Protein AF-A0A8T6NFU7-F1 (afdb_monomer_lite)

Foldseek 3Di:
DVVVVVVVVVVVVVVVPPPPDDDDDDDDDDDDWDKDKDWDDDDDWDQQFQQAAPPPPPDTQHSVNVVVVVVCCLVPVPVDDPPDDDDPDDATKMAMFIDDDPPDPDDTHGFAPKFKFKDKQNHTDDGWDADPVDGRMTGDSDHDAAQIWMKMWMGTPNDIDIDDTDGDHDDDWPCDDVPCVPGGTDTPRD

Sequence (190 aa):
MKNLKYSLLFLASLWLITSCQEPIELDLDDPEPELVVEGYLSQRDYLIPDEGFDCGSGFALSKLELEFATSAADAFLKIDSIEAQTDYFPFNKVKLSTTANYFDEGQTPAVSNAVVELYKDGALVETLIEDATTPGTYRITHKPEVGAMYHLEIEALGNSYETTPEEYLAVPPLLTLPGLNTVNYTSNFI

Secondary structure (DSSP, 8-state):
-HHHHHHHHHHHHGGG----PPP-----PPPPPPEEEEEE---------TT-EE-STT-EE-HHHHHHHHHHHHHH-------SS----PPPEEEEEE---TT--SPPPB--S-EEEEEETTEEEEE-EE-SSSTTEEE--PPP-TT-EEEEEEEETTEEEEPPPEE-PPPPP----TT-TT--------

Structure (mmCIF, N/CA/C/O backbone):
d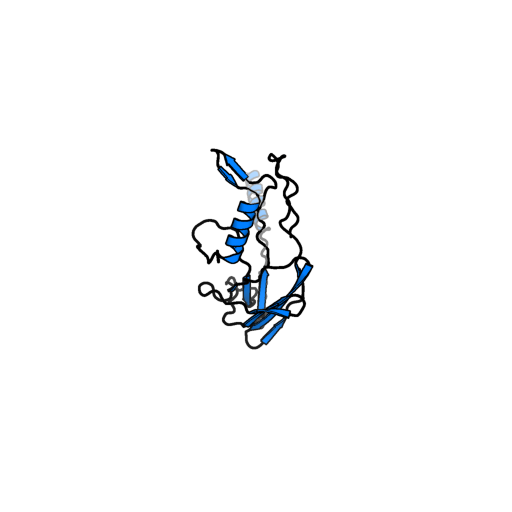ata_AF-A0A8T6NFU7-F1
#
_entry.id   AF-A0A8T6NFU7-F1
#
loop_
_atom_site.group_PDB
_atom_site.id
_atom_site.type_symbol
_atom_site.label_atom_id
_atom_site.label_alt_id
_atom_site.label_comp_id
_atom_site.label_asym_id
_atom_site.label_entity_id
_atom_site.label_seq_id
_atom_site.pdbx_PDB_ins_code
_atom_site.Cartn_x
_atom_site.Cartn_y
_atom_site.Cartn_z
_atom_site.occupancy
_atom_site.B_iso_or_equiv
_atom_site.auth_seq_id
_atom_site.auth_comp_id
_atom_site.auth_asym_id
_atom_site.auth_atom_id
_atom_site.pdbx_PDB_model_num
ATOM 1 N N . MET A 1 1 ? -58.058 52.356 3.005 1.00 53.53 1 MET A N 1
ATOM 2 C CA . MET A 1 1 ? -58.001 51.293 4.043 1.00 53.53 1 MET A CA 1
ATOM 3 C C . MET A 1 1 ? -58.334 49.873 3.548 1.00 53.53 1 MET A C 1
ATOM 5 O O . MET A 1 1 ? -58.128 48.942 4.313 1.00 53.53 1 MET A O 1
ATOM 9 N N . LYS A 1 2 ? -58.815 49.647 2.308 1.00 57.12 2 LYS A N 1
ATOM 10 C CA . LYS A 1 2 ? -59.102 48.282 1.801 1.00 57.12 2 LYS A CA 1
ATOM 11 C C . LYS A 1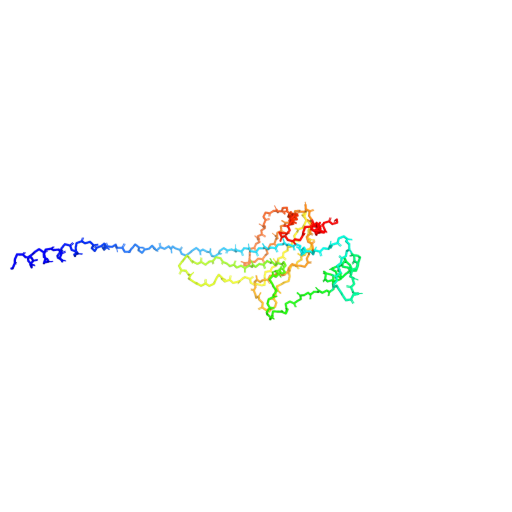 2 ? -57.837 47.434 1.567 1.00 57.12 2 LYS A C 1
ATOM 13 O O . LYS A 1 2 ? -57.840 46.261 1.908 1.00 57.12 2 LYS A O 1
ATOM 18 N N . ASN A 1 3 ? -56.742 48.043 1.108 1.00 56.47 3 ASN A N 1
ATOM 19 C CA . ASN A 1 3 ? -55.499 47.327 0.772 1.00 56.47 3 ASN A CA 1
ATOM 20 C C . ASN A 1 3 ? -54.690 46.883 2.010 1.00 56.47 3 ASN A C 1
ATOM 22 O O . ASN A 1 3 ? -53.937 45.920 1.939 1.00 56.47 3 ASN A O 1
ATOM 26 N N . LEU A 1 4 ? -54.898 47.531 3.165 1.00 64.12 4 LEU A N 1
ATOM 27 C CA . LEU A 1 4 ? -54.249 47.163 4.430 1.00 64.12 4 LEU A CA 1
ATOM 28 C C . LEU A 1 4 ? -54.825 45.860 5.012 1.00 64.12 4 LEU A C 1
ATOM 30 O O . LEU A 1 4 ? -54.089 45.073 5.596 1.00 64.12 4 LEU A O 1
ATOM 34 N N . LYS A 1 5 ? -56.126 45.602 4.793 1.00 70.50 5 LYS A N 1
ATOM 35 C CA . LYS A 1 5 ? -56.779 44.352 5.210 1.00 70.50 5 LYS A CA 1
ATOM 36 C C . LYS A 1 5 ? -56.270 43.146 4.418 1.00 70.50 5 LYS A C 1
ATOM 38 O O . LYS A 1 5 ? -56.055 42.101 5.013 1.00 70.50 5 LYS A O 1
ATOM 43 N N . TYR A 1 6 ? -56.029 43.303 3.114 1.00 74.69 6 TYR A N 1
ATOM 44 C CA . TYR A 1 6 ? -55.455 42.234 2.289 1.00 74.69 6 TYR A CA 1
ATOM 45 C C . TYR A 1 6 ? -53.977 41.980 2.609 1.00 74.69 6 TYR A C 1
ATOM 47 O O . TYR A 1 6 ? -53.567 40.827 2.636 1.00 74.69 6 TYR A O 1
ATOM 55 N N . SER A 1 7 ? -53.206 43.023 2.943 1.00 70.25 7 SER A N 1
ATOM 56 C CA . SER A 1 7 ? -51.805 42.868 3.367 1.00 70.25 7 SER A CA 1
ATOM 57 C C . SER A 1 7 ? -51.676 42.105 4.697 1.00 70.25 7 SER A C 1
ATOM 59 O O . SER A 1 7 ? -50.848 41.208 4.821 1.00 70.25 7 SER A O 1
ATOM 61 N N . LEU A 1 8 ? -52.559 42.382 5.667 1.00 71.50 8 LEU A N 1
ATOM 62 C CA . LEU A 1 8 ? -52.644 41.631 6.931 1.00 71.50 8 LEU A CA 1
ATOM 63 C C . LEU A 1 8 ? -53.070 40.167 6.728 1.00 71.50 8 LEU A C 1
ATOM 65 O O . LEU A 1 8 ? -52.548 39.280 7.397 1.00 71.50 8 LEU A O 1
ATOM 69 N N . LEU A 1 9 ? -53.976 39.906 5.780 1.00 71.38 9 LEU A N 1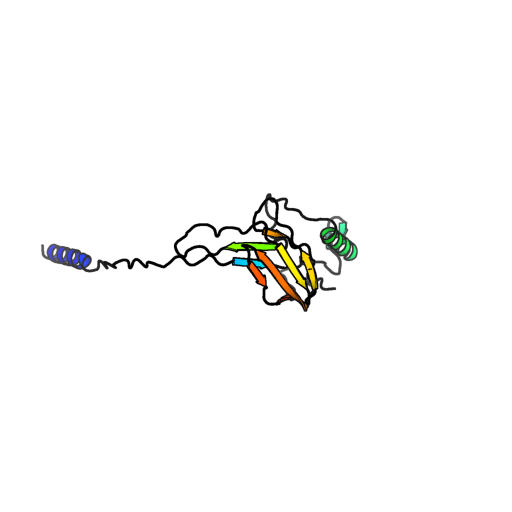
ATOM 70 C CA . LEU A 1 9 ? -54.402 38.551 5.406 1.00 71.38 9 LEU A CA 1
ATOM 71 C C . LEU A 1 9 ? -53.280 37.756 4.720 1.00 71.38 9 LEU A C 1
ATOM 73 O O . LEU A 1 9 ? -53.126 36.566 4.978 1.00 71.38 9 LEU A O 1
ATOM 77 N N . PHE A 1 10 ? -52.467 38.417 3.893 1.00 73.38 10 PHE A N 1
ATOM 78 C CA . PHE A 1 10 ? -51.323 37.796 3.224 1.00 73.38 10 PHE A CA 1
ATOM 79 C C . PHE A 1 10 ? -50.192 37.466 4.211 1.00 73.38 10 PHE A C 1
ATOM 81 O O . PHE A 1 10 ? -49.618 36.382 4.153 1.00 73.38 10 PHE A O 1
ATOM 88 N N . LEU A 1 11 ? -49.924 38.356 5.176 1.00 72.31 11 LEU A N 1
ATOM 89 C CA . LEU A 1 11 ? -48.921 38.129 6.221 1.00 72.31 11 LEU A CA 1
ATOM 90 C C . LEU A 1 11 ? -49.321 36.982 7.166 1.00 72.31 11 LEU A C 1
ATOM 92 O O . LEU A 1 11 ? -48.466 36.199 7.561 1.00 72.31 11 LEU A O 1
ATOM 96 N N . ALA A 1 12 ? -50.614 36.839 7.475 1.00 74.12 12 ALA A N 1
ATOM 97 C CA . ALA A 1 12 ? -51.136 35.722 8.266 1.00 74.12 12 ALA A CA 1
ATOM 98 C C . ALA A 1 12 ? -51.087 34.379 7.509 1.00 74.12 12 ALA A C 1
ATOM 100 O O . ALA A 1 12 ? -50.824 33.342 8.110 1.00 74.12 12 ALA A O 1
ATOM 101 N N . SER A 1 13 ? -51.283 34.392 6.184 1.00 70.75 13 SER A N 1
ATOM 102 C CA . SER A 1 13 ? -51.164 33.194 5.340 1.00 70.75 13 SER A CA 1
ATOM 103 C C . SER A 1 13 ? -49.728 32.667 5.240 1.00 70.75 13 SER A C 1
ATOM 105 O O . SER A 1 13 ? -49.537 31.473 5.025 1.00 70.75 13 SER A O 1
ATOM 107 N N . LEU A 1 14 ? -48.721 33.531 5.402 1.00 66.69 14 LEU A N 1
ATOM 108 C CA . LEU A 1 14 ? -47.304 33.148 5.366 1.00 66.69 14 LEU A CA 1
ATOM 109 C C . LEU A 1 14 ? -46.847 32.388 6.624 1.00 66.69 14 LEU A C 1
ATOM 111 O O . LEU A 1 14 ? -45.828 31.709 6.584 1.00 66.69 14 LEU A O 1
ATOM 115 N N . TRP A 1 15 ? -47.608 32.454 7.721 1.00 63.50 15 TRP A N 1
ATOM 116 C CA . TRP A 1 15 ? -47.319 31.730 8.967 1.00 63.50 15 TRP A CA 1
ATOM 117 C C . TRP A 1 15 ? -47.821 30.276 8.961 1.00 63.50 15 TRP A C 1
ATOM 119 O O . TRP A 1 15 ? -47.567 29.544 9.909 1.00 63.50 15 TRP A O 1
ATOM 129 N N . LEU A 1 16 ? -48.517 29.835 7.905 1.00 63.50 16 LEU A N 1
ATOM 130 C CA . LEU A 1 16 ? -49.067 28.474 7.791 1.00 63.50 16 LEU A CA 1
ATOM 131 C C . LEU A 1 16 ? -48.148 27.489 7.042 1.00 63.50 16 LEU A C 1
ATOM 133 O O . LEU A 1 16 ? -48.458 26.305 6.985 1.00 63.50 16 LEU A O 1
ATOM 137 N N . ILE A 1 17 ? -47.026 27.953 6.480 1.00 69.25 17 ILE A N 1
ATOM 138 C CA . ILE A 1 17 ? -46.059 27.128 5.722 1.00 69.25 17 ILE A CA 1
ATOM 139 C C . ILE A 1 17 ? -44.816 26.728 6.535 1.00 69.25 17 ILE A C 1
ATOM 141 O O . ILE A 1 17 ? -43.847 26.220 5.977 1.00 69.25 17 ILE A O 1
ATOM 145 N N . THR A 1 18 ? -44.829 26.910 7.859 1.00 69.69 18 THR A N 1
ATOM 146 C CA . THR A 1 18 ? -43.763 26.400 8.738 1.00 69.69 18 THR A CA 1
ATOM 147 C C . THR A 1 18 ? -43.866 24.877 8.843 1.00 69.69 18 THR A C 1
ATOM 149 O O . THR A 1 18 ? -44.647 24.337 9.624 1.00 69.69 18 THR A O 1
ATOM 152 N N . SER A 1 19 ? -43.077 24.189 8.020 1.00 67.06 19 SER A N 1
ATOM 153 C CA . SER A 1 19 ? -42.828 22.752 8.101 1.00 67.06 19 SER A CA 1
ATOM 154 C C . SER A 1 19 ? -42.024 22.447 9.367 1.00 67.06 19 SER A C 1
ATOM 156 O O . SER A 1 19 ? -40.795 22.421 9.337 1.00 67.06 19 SER A O 1
ATOM 158 N N . CYS A 1 20 ? -42.714 22.222 10.483 1.00 72.88 20 CYS A N 1
ATOM 159 C CA . CYS A 1 20 ? -42.118 21.602 11.660 1.00 72.88 20 CYS A CA 1
ATOM 160 C C . CYS A 1 20 ? -41.868 20.124 11.335 1.00 72.88 20 CYS A C 1
ATOM 162 O O . CYS A 1 20 ? -42.759 19.296 11.512 1.00 72.88 20 CYS A O 1
ATOM 164 N N . GLN A 1 21 ? -40.699 19.798 10.786 1.00 73.06 21 GLN A N 1
ATOM 165 C CA . GLN A 1 21 ? -40.255 18.409 10.717 1.00 73.06 21 GLN A CA 1
ATOM 166 C C . GLN A 1 21 ? -39.670 18.030 12.075 1.00 73.06 21 GLN A C 1
ATOM 168 O O . GLN A 1 21 ? -38.784 18.716 12.580 1.00 73.06 21 GLN A O 1
ATOM 173 N N . GLU A 1 22 ? -40.20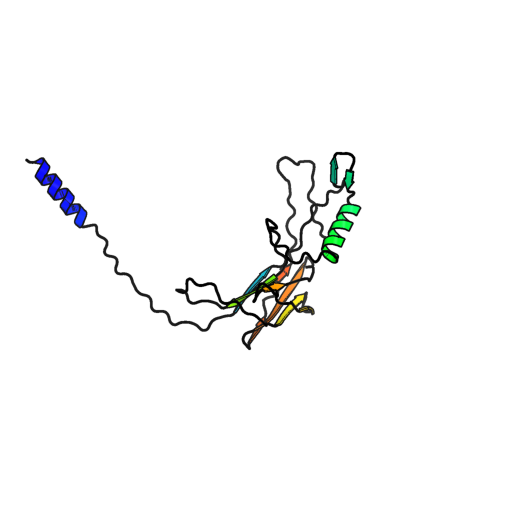7 16.970 12.674 1.00 77.06 22 GLU A N 1
ATOM 174 C CA . GLU A 1 22 ? -39.650 16.377 13.885 1.00 77.06 22 GLU A CA 1
ATOM 175 C C . GLU A 1 22 ? -38.398 15.583 13.489 1.00 77.06 22 GLU A C 1
ATOM 177 O O . GLU A 1 22 ? -38.496 14.704 12.624 1.00 77.06 22 GLU A O 1
ATOM 182 N N . PRO A 1 23 ? -37.212 15.924 14.023 1.00 78.56 23 PRO A N 1
ATOM 183 C CA . PRO A 1 23 ? -36.015 15.146 13.759 1.00 78.56 23 PRO A CA 1
ATOM 184 C C . PRO A 1 23 ? -36.200 13.752 14.365 1.00 78.56 23 PRO A C 1
ATOM 186 O O . PRO A 1 23 ? -36.524 13.612 15.541 1.00 78.56 23 PRO A O 1
ATOM 189 N N . ILE A 1 24 ? -36.027 12.719 13.543 1.00 80.88 24 ILE A N 1
ATOM 190 C CA . ILE A 1 24 ? -35.993 11.335 14.012 1.00 80.88 24 ILE A CA 1
ATOM 191 C C . ILE A 1 24 ? -34.567 11.076 14.488 1.00 80.88 24 ILE A C 1
ATOM 193 O O . ILE A 1 24 ? -33.647 11.030 13.672 1.00 80.88 24 ILE A O 1
ATOM 197 N N . GLU A 1 25 ? -34.388 10.935 15.797 1.00 78.50 25 GLU A N 1
ATOM 198 C CA . GLU A 1 25 ? -33.124 10.488 16.379 1.00 78.50 25 GLU A CA 1
ATOM 199 C C . GLU A 1 25 ? -33.033 8.967 16.213 1.00 78.50 25 GLU A C 1
ATOM 201 O O . GLU A 1 25 ? -33.852 8.215 16.745 1.00 78.50 25 GLU A O 1
ATOM 206 N N . LEU A 1 26 ? -32.087 8.528 15.382 1.00 80.50 26 LEU A N 1
ATOM 207 C CA . LEU A 1 26 ? -31.836 7.120 15.110 1.00 80.50 26 LEU A CA 1
ATOM 208 C C . LEU A 1 26 ? -30.736 6.644 16.063 1.00 80.50 26 LEU A C 1
ATOM 210 O O . LEU A 1 26 ? -29.581 7.028 15.903 1.00 80.50 26 LEU A O 1
ATOM 214 N N . ASP A 1 27 ? -31.112 5.836 17.049 1.00 78.00 27 ASP A N 1
ATOM 215 C CA . ASP A 1 27 ? -30.168 5.165 17.941 1.00 78.00 27 ASP A CA 1
ATOM 216 C C . ASP A 1 27 ? -29.719 3.860 17.276 1.00 78.00 27 ASP A C 1
ATOM 218 O O . ASP A 1 27 ? -30.552 3.007 16.946 1.00 78.00 27 ASP A O 1
ATOM 222 N N . LEU A 1 28 ? -28.426 3.751 16.989 1.00 82.00 28 LEU A N 1
ATOM 223 C CA . LEU A 1 28 ? -27.819 2.575 16.378 1.00 82.00 28 LEU A CA 1
ATOM 224 C C . LEU A 1 28 ? -26.839 1.983 17.383 1.00 82.00 28 LEU A C 1
ATOM 226 O O . LEU A 1 28 ? -26.031 2.715 17.947 1.00 82.00 28 LEU A O 1
ATOM 230 N N . ASP A 1 29 ? -26.896 0.667 17.570 1.00 82.44 29 ASP A N 1
ATOM 231 C CA . ASP A 1 29 ? -25.880 -0.036 18.346 1.00 82.44 29 ASP A CA 1
ATOM 232 C C . ASP A 1 29 ? -24.515 0.101 17.652 1.00 82.44 29 ASP A C 1
ATOM 234 O O . ASP A 1 29 ? -24.415 -0.075 16.433 1.00 82.44 29 ASP A O 1
ATOM 238 N N . ASP A 1 30 ? -23.468 0.376 18.431 1.00 78.00 30 ASP A N 1
ATOM 239 C CA . ASP A 1 30 ? -22.098 0.449 17.923 1.00 78.00 30 ASP A CA 1
ATOM 240 C C . ASP A 1 30 ? -21.612 -0.958 17.524 1.00 78.00 30 ASP A C 1
ATOM 242 O O . ASP A 1 30 ? -21.522 -1.844 18.386 1.00 78.00 30 ASP A O 1
ATOM 246 N N . PRO A 1 31 ? -21.303 -1.206 16.237 1.00 80.50 31 PRO A N 1
ATOM 247 C CA . PRO A 1 31 ? -20.773 -2.491 15.807 1.00 80.50 31 PRO A CA 1
ATOM 248 C C . PRO A 1 31 ? -19.326 -2.681 16.280 1.00 80.50 31 PRO A C 1
ATOM 250 O O . PRO A 1 31 ? -18.592 -1.723 16.529 1.00 80.50 31 PRO A O 1
ATOM 253 N N . GLU A 1 32 ? -18.882 -3.937 16.351 1.00 85.50 32 GLU A N 1
ATOM 254 C CA . GLU A 1 32 ? -17.455 -4.219 16.515 1.00 85.50 32 GLU A CA 1
ATOM 255 C C . GLU A 1 32 ? -16.678 -3.672 15.297 1.00 85.50 32 GLU A C 1
ATOM 257 O O . GLU A 1 32 ? -17.101 -3.904 14.161 1.00 85.50 32 GLU A O 1
ATOM 262 N N . PRO A 1 33 ? -15.564 -2.938 15.496 1.00 87.38 33 PRO A N 1
ATOM 263 C CA . PRO A 1 33 ? -14.812 -2.364 14.385 1.00 87.38 33 PRO A CA 1
ATOM 264 C C . PRO A 1 33 ? -14.231 -3.445 13.468 1.00 87.38 33 PRO A C 1
ATOM 266 O O . PRO A 1 33 ? -13.542 -4.356 13.929 1.00 87.38 33 PRO A O 1
ATOM 269 N N . GLU A 1 34 ? -14.447 -3.308 12.162 1.00 91.25 34 GLU A N 1
ATOM 270 C CA . GLU A 1 34 ? -13.911 -4.217 11.145 1.00 91.25 34 GLU A CA 1
ATOM 271 C C . GLU A 1 34 ? -12.630 -3.652 10.519 1.00 91.25 34 GLU A C 1
ATOM 273 O O . GLU A 1 34 ? -12.448 -2.433 10.441 1.00 91.25 34 GLU A O 1
ATOM 278 N N . LEU A 1 35 ? -11.731 -4.531 10.061 1.00 94.94 35 LEU A N 1
ATOM 279 C CA . LEU A 1 35 ? -10.519 -4.126 9.348 1.00 94.94 35 LEU A CA 1
ATOM 280 C C . LEU A 1 35 ? -10.873 -3.597 7.952 1.00 94.94 35 LEU A C 1
ATOM 282 O O . LEU A 1 35 ? -11.541 -4.263 7.166 1.00 94.94 35 LEU A O 1
ATOM 286 N N . VAL A 1 36 ? -10.342 -2.425 7.624 1.00 95.31 36 VAL A N 1
ATOM 287 C CA . VAL A 1 36 ? -10.406 -1.806 6.302 1.00 95.31 36 VAL A CA 1
ATOM 288 C C . VAL A 1 36 ? -9.012 -1.843 5.685 1.00 95.31 36 VAL A C 1
ATOM 290 O O . VAL A 1 36 ? -8.037 -1.387 6.288 1.00 95.31 36 VAL A O 1
ATOM 293 N N . VAL A 1 37 ? -8.926 -2.392 4.474 1.00 95.88 37 VAL A N 1
ATOM 294 C CA . VAL A 1 37 ? -7.678 -2.542 3.717 1.00 95.88 37 VAL A CA 1
ATOM 295 C C . VAL A 1 37 ? -7.759 -1.681 2.460 1.00 95.88 37 VAL A C 1
ATOM 297 O O . VAL A 1 37 ? -8.557 -1.950 1.566 1.00 95.88 37 VAL A O 1
ATOM 300 N N . GLU A 1 38 ? -6.923 -0.649 2.380 1.00 93.31 38 GLU A N 1
ATOM 301 C CA . GLU A 1 38 ? -6.800 0.220 1.208 1.00 93.31 38 GLU A CA 1
ATOM 302 C C . GLU A 1 38 ? -5.442 -0.026 0.538 1.00 93.31 38 GLU A C 1
ATOM 304 O O . GLU A 1 38 ? -4.420 0.508 0.968 1.00 93.31 38 GLU A O 1
ATOM 309 N N . GLY A 1 39 ? -5.411 -0.853 -0.507 1.00 89.25 39 GLY A N 1
ATOM 310 C CA . GLY A 1 39 ? -4.198 -1.152 -1.271 1.00 89.25 39 GLY A CA 1
ATOM 311 C C . GLY A 1 39 ? -4.210 -0.508 -2.652 1.00 89.25 39 GLY A C 1
ATOM 312 O O . GLY A 1 39 ? -5.241 -0.484 -3.320 1.00 89.25 39 GLY A O 1
ATOM 313 N N . TYR A 1 40 ? -3.058 -0.024 -3.112 1.00 84.44 40 TYR A N 1
ATOM 314 C CA . TYR A 1 40 ? -2.855 0.251 -4.532 1.00 84.44 40 TYR A CA 1
ATOM 315 C C . TYR A 1 40 ? -1.472 -0.204 -4.990 1.00 84.44 40 TYR A C 1
ATOM 317 O O . TYR A 1 40 ? -0.452 0.003 -4.325 1.00 84.44 40 TYR A O 1
ATOM 325 N N . LEU A 1 41 ? -1.465 -0.814 -6.170 1.00 86.44 41 LEU A N 1
ATOM 326 C CA . LEU A 1 41 ? -0.288 -1.328 -6.844 1.00 86.44 41 LEU A CA 1
ATOM 327 C C . LEU A 1 41 ? -0.309 -0.804 -8.279 1.00 86.44 41 LEU A C 1
ATOM 329 O O . LEU A 1 41 ? -1.242 -1.060 -9.032 1.00 86.44 41 LEU A O 1
ATOM 333 N N . SER A 1 42 ? 0.702 -0.029 -8.647 1.00 80.12 42 SER A N 1
ATOM 334 C CA . SER A 1 42 ? 0.855 0.574 -9.966 1.00 80.12 42 SER A CA 1
ATOM 335 C C . SER A 1 42 ? 2.323 0.611 -10.371 1.00 80.12 42 SER A C 1
ATOM 337 O O . SER A 1 42 ? 3.222 0.720 -9.535 1.00 80.12 42 SER A O 1
ATOM 339 N N . GLN A 1 43 ? 2.579 0.522 -11.667 1.00 72.75 43 GLN A N 1
ATOM 340 C CA . GLN A 1 43 ? 3.895 0.754 -12.223 1.00 72.75 43 GLN A CA 1
ATOM 341 C C . GLN A 1 43 ? 3.989 2.222 -12.637 1.00 72.75 43 GLN A C 1
ATOM 343 O O . GLN A 1 43 ? 3.030 2.798 -13.149 1.00 72.75 43 GLN A O 1
ATOM 348 N N . ARG A 1 44 ? 5.147 2.843 -12.400 1.00 63.75 44 ARG A N 1
ATOM 349 C CA . ARG A 1 44 ? 5.416 4.177 -12.934 1.00 63.75 44 ARG A CA 1
ATOM 350 C C . ARG A 1 44 ? 5.546 4.077 -14.449 1.00 63.75 44 ARG A C 1
ATOM 352 O O . ARG A 1 44 ? 6.485 3.461 -14.952 1.00 63.75 44 ARG A O 1
ATOM 359 N N . ASP A 1 45 ? 4.634 4.726 -15.157 1.00 53.81 45 ASP A N 1
ATOM 360 C CA . ASP A 1 45 ? 4.748 4.874 -16.598 1.00 53.81 45 ASP A CA 1
ATOM 361 C C . ASP A 1 45 ? 5.717 6.016 -16.931 1.00 53.81 45 ASP A C 1
ATOM 363 O O . ASP A 1 45 ? 5.470 7.186 -16.631 1.00 53.81 45 ASP A O 1
ATOM 367 N N . TYR A 1 46 ? 6.837 5.676 -17.568 1.00 57.06 46 TYR A N 1
ATOM 368 C CA . TYR A 1 46 ? 7.762 6.654 -18.139 1.00 57.06 46 TYR A CA 1
ATOM 369 C C . TYR A 1 46 ? 7.438 6.870 -19.618 1.00 57.06 46 TYR A C 1
ATOM 371 O O . TYR A 1 46 ? 7.335 5.919 -20.384 1.00 57.06 46 TYR A O 1
ATOM 379 N N . LEU A 1 47 ? 7.326 8.119 -20.065 1.00 54.59 47 LEU A N 1
ATOM 380 C CA . LEU A 1 47 ? 7.298 8.401 -21.498 1.00 54.59 47 LEU A CA 1
ATOM 381 C C . LEU A 1 47 ? 8.723 8.251 -22.052 1.00 54.59 47 LEU A C 1
ATOM 383 O O . LEU A 1 47 ? 9.571 9.097 -21.768 1.00 54.59 47 LEU A O 1
ATOM 387 N N . ILE A 1 48 ? 8.984 7.202 -22.836 1.00 59.56 48 ILE A N 1
ATOM 388 C CA . ILE A 1 48 ? 10.273 6.994 -23.515 1.00 59.56 48 ILE A CA 1
ATOM 389 C C . ILE A 1 48 ? 10.054 7.132 -25.030 1.00 59.56 48 ILE A C 1
ATOM 391 O O . ILE A 1 48 ? 9.554 6.201 -25.659 1.00 59.56 48 ILE A O 1
ATOM 395 N N . PRO A 1 49 ? 10.390 8.280 -25.648 1.00 60.22 49 PRO A N 1
ATOM 396 C CA . PRO A 1 49 ? 10.228 8.454 -27.087 1.00 60.22 49 PRO A CA 1
ATOM 397 C C . PRO A 1 49 ? 11.203 7.558 -27.862 1.00 60.22 49 PRO A C 1
ATOM 399 O O . PRO A 1 49 ? 12.377 7.456 -27.501 1.00 60.22 49 PRO A O 1
ATOM 402 N N . ASP A 1 50 ? 10.749 6.966 -28.971 1.00 66.94 50 ASP A N 1
ATOM 403 C CA . ASP A 1 50 ? 11.588 6.085 -29.800 1.00 66.94 50 ASP A CA 1
ATOM 404 C C . ASP A 1 50 ? 12.813 6.794 -30.393 1.00 66.94 50 ASP A C 1
ATOM 406 O O . ASP A 1 50 ? 13.871 6.185 -30.550 1.00 66.94 50 ASP A O 1
ATOM 410 N N . GLU A 1 51 ? 12.691 8.092 -30.673 1.00 71.75 51 GLU A N 1
ATOM 411 C CA . GLU A 1 51 ? 13.791 8.919 -31.182 1.00 71.75 51 GLU A CA 1
ATOM 412 C C . GLU A 1 51 ? 14.654 9.526 -30.062 1.00 71.75 51 GLU A C 1
ATOM 414 O O . GLU A 1 51 ? 15.593 10.275 -30.330 1.00 71.75 51 GLU A O 1
ATOM 419 N N . GLY A 1 52 ? 14.372 9.184 -28.802 1.00 64.75 52 GLY A N 1
ATOM 420 C CA . GLY A 1 52 ? 14.950 9.862 -27.652 1.00 64.75 52 GLY A CA 1
ATOM 421 C C . GLY A 1 52 ? 14.313 11.230 -27.397 1.00 64.75 52 GLY A C 1
ATOM 422 O O . GLY A 1 52 ? 13.344 11.633 -28.040 1.00 64.75 52 GLY A O 1
ATOM 423 N N . PHE A 1 53 ? 14.835 11.947 -26.409 1.00 68.50 53 PHE A N 1
ATOM 424 C CA . PHE A 1 53 ? 14.338 13.261 -26.020 1.00 68.50 53 PHE A CA 1
ATOM 425 C C . PHE A 1 53 ? 15.357 14.332 -26.413 1.00 68.50 53 PHE A C 1
ATOM 427 O O . PHE A 1 53 ? 16.446 14.397 -25.842 1.00 68.50 53 PHE A O 1
ATOM 434 N N . ASP A 1 54 ? 15.014 15.175 -27.389 1.00 75.00 54 ASP A N 1
ATOM 435 C CA . ASP A 1 54 ? 15.801 16.364 -27.727 1.00 75.00 54 ASP A CA 1
ATOM 436 C C . ASP A 1 54 ? 15.401 17.514 -26.795 1.00 75.00 54 ASP A C 1
ATOM 438 O O . ASP A 1 54 ? 14.317 18.091 -26.914 1.00 75.00 54 ASP A O 1
ATOM 442 N N . CYS A 1 55 ? 16.273 17.849 -25.844 1.00 68.06 55 CYS A N 1
ATOM 443 C CA . CYS A 1 55 ? 16.057 18.959 -24.914 1.00 68.06 55 CYS A CA 1
ATOM 444 C C . CYS A 1 55 ? 16.394 20.324 -25.543 1.00 68.06 55 CYS A C 1
ATOM 446 O O . CYS A 1 55 ? 16.371 21.346 -24.850 1.00 68.06 55 CYS A O 1
ATOM 448 N N . GLY A 1 56 ? 16.752 20.366 -26.829 1.00 71.94 56 GLY A N 1
ATOM 449 C CA . GLY A 1 56 ? 17.344 21.531 -27.466 1.00 71.94 56 GLY A CA 1
ATOM 450 C C . GLY A 1 56 ? 18.750 21.818 -26.933 1.00 71.94 56 GLY A C 1
ATOM 451 O O . GLY A 1 56 ? 19.291 21.137 -26.063 1.00 71.94 56 GLY A O 1
ATOM 452 N N . SER A 1 57 ? 19.392 22.861 -27.465 1.00 67.06 57 SER A N 1
ATOM 453 C CA . SER A 1 57 ? 20.762 23.272 -27.093 1.00 67.06 57 SER A CA 1
ATOM 454 C C . SER A 1 57 ? 21.861 22.205 -27.280 1.00 67.06 57 SER A C 1
ATOM 456 O O . SER A 1 57 ? 22.913 22.280 -26.652 1.00 67.06 57 SER A O 1
ATOM 458 N N . GLY A 1 58 ? 21.656 21.247 -28.193 1.00 67.56 58 GLY A N 1
ATOM 459 C CA . GLY A 1 58 ? 22.653 20.221 -28.526 1.00 67.56 58 GLY A CA 1
ATOM 460 C C . GLY A 1 58 ? 22.753 19.084 -27.507 1.00 67.56 58 GLY A C 1
ATOM 461 O O . GLY A 1 58 ? 23.689 18.291 -27.577 1.00 67.56 58 GLY A O 1
ATOM 462 N N . PHE A 1 59 ? 21.803 19.006 -26.576 1.00 61.38 59 PHE A N 1
ATOM 463 C CA . PHE A 1 59 ? 21.668 17.911 -25.631 1.00 61.38 59 PHE A CA 1
ATOM 464 C C . PHE A 1 59 ? 20.438 17.083 -26.006 1.00 61.38 59 PHE A C 1
ATOM 466 O O . PHE A 1 59 ? 19.305 17.540 -25.864 1.00 61.38 59 PHE A O 1
ATOM 473 N N . ALA A 1 60 ? 20.684 15.869 -26.488 1.00 73.69 60 ALA A N 1
ATOM 474 C CA . ALA A 1 60 ? 19.655 14.880 -26.758 1.00 73.69 60 ALA A CA 1
ATOM 475 C C . ALA A 1 60 ? 19.960 13.628 -25.938 1.00 73.69 60 ALA A C 1
ATOM 477 O O . ALA A 1 60 ? 21.106 13.180 -25.899 1.00 73.69 60 ALA A O 1
ATOM 478 N N . LEU A 1 61 ? 18.937 13.088 -25.284 1.00 75.75 61 LEU A N 1
ATOM 479 C CA . LEU A 1 61 ? 18.992 11.804 -24.600 1.00 75.75 61 LEU A CA 1
ATOM 480 C C . LEU A 1 61 ? 18.498 10.732 -25.560 1.00 75.75 61 LEU A C 1
ATOM 482 O O . LEU A 1 61 ? 17.365 10.803 -26.029 1.00 75.75 61 LEU A O 1
ATOM 486 N N . SER A 1 62 ? 19.319 9.732 -25.848 1.00 79.19 62 SER A N 1
ATOM 487 C CA . SER A 1 62 ? 18.883 8.562 -26.606 1.00 79.19 62 SER A CA 1
ATOM 488 C C . SER A 1 62 ? 17.884 7.720 -25.807 1.00 79.19 62 SER A C 1
ATOM 490 O O . SER A 1 62 ? 17.865 7.746 -24.575 1.00 79.19 62 SER A O 1
ATOM 492 N N . LYS A 1 63 ? 17.081 6.912 -26.509 1.00 76.31 63 LYS A N 1
ATOM 493 C CA . LYS A 1 63 ? 16.178 5.927 -25.892 1.00 76.31 63 LYS A CA 1
ATOM 494 C C . LYS A 1 63 ? 16.892 5.050 -24.854 1.00 76.31 63 LYS A C 1
ATOM 496 O O . LYS A 1 63 ? 16.392 4.888 -23.751 1.00 76.31 63 LYS A O 1
ATOM 501 N N . LEU A 1 64 ? 18.093 4.571 -25.179 1.00 80.56 64 LEU A N 1
ATOM 502 C CA . LEU A 1 64 ? 18.924 3.763 -24.280 1.00 80.56 64 LEU A CA 1
ATOM 503 C C . LEU A 1 64 ? 19.337 4.518 -23.010 1.00 80.56 64 LEU A C 1
ATOM 505 O O . LEU A 1 64 ? 19.363 3.935 -21.931 1.00 80.56 64 LEU A O 1
ATOM 509 N N . GLU A 1 65 ? 19.658 5.809 -23.117 1.00 80.19 65 GLU A N 1
ATOM 510 C CA . GLU A 1 65 ? 19.995 6.635 -21.951 1.00 80.19 65 GLU A CA 1
ATOM 511 C C . GLU A 1 65 ? 18.773 6.886 -21.067 1.00 80.19 65 GLU A C 1
ATOM 513 O O . GLU A 1 65 ? 18.897 6.871 -19.843 1.00 80.19 65 GLU A O 1
ATOM 518 N N . LEU A 1 66 ? 17.595 7.059 -21.672 1.00 70.56 66 LEU A N 1
ATOM 519 C CA . LEU A 1 66 ? 16.333 7.165 -20.944 1.00 70.56 66 LEU A CA 1
ATOM 520 C C . LEU A 1 66 ? 15.994 5.849 -20.236 1.00 70.56 66 LEU A C 1
ATOM 522 O O . LEU A 1 66 ? 15.778 5.869 -19.032 1.00 70.56 66 LEU A O 1
ATOM 526 N N . GLU A 1 67 ? 16.034 4.713 -20.932 1.00 75.06 67 GLU A N 1
ATOM 527 C CA . GLU A 1 67 ? 15.795 3.378 -20.357 1.00 75.06 67 GLU A CA 1
ATOM 528 C C . GLU A 1 67 ? 16.782 3.047 -19.228 1.00 75.06 67 GLU A C 1
ATOM 530 O O . GLU A 1 67 ? 16.415 2.483 -18.192 1.00 75.06 67 GLU A O 1
ATOM 535 N N . PHE A 1 68 ? 18.053 3.419 -19.393 1.00 75.31 68 PHE A N 1
ATOM 536 C CA . PHE A 1 68 ? 19.061 3.259 -18.351 1.00 75.31 68 PHE A CA 1
ATOM 537 C C . PHE A 1 68 ? 18.778 4.164 -17.146 1.00 75.31 68 PHE A C 1
ATOM 539 O O . PHE A 1 68 ? 18.852 3.712 -16.006 1.00 75.31 68 PHE A O 1
ATOM 546 N N . ALA A 1 69 ? 18.414 5.427 -17.371 1.00 69.50 69 ALA A N 1
ATOM 547 C CA . ALA A 1 69 ? 18.092 6.354 -16.292 1.00 69.50 69 ALA A CA 1
ATOM 548 C C . ALA A 1 69 ? 16.823 5.943 -15.530 1.00 69.50 69 ALA A C 1
ATOM 550 O O . ALA A 1 69 ? 16.804 6.032 -14.304 1.00 69.50 69 ALA A O 1
ATOM 551 N N . THR A 1 70 ? 15.785 5.460 -16.218 1.00 67.81 70 THR A N 1
ATOM 552 C CA . THR A 1 70 ? 14.539 4.999 -15.586 1.00 67.81 70 THR A CA 1
ATOM 553 C C . THR A 1 70 ? 14.746 3.692 -14.836 1.00 67.81 70 THR A C 1
ATOM 555 O O . THR A 1 70 ? 14.300 3.571 -13.701 1.00 67.81 70 THR A O 1
ATOM 558 N N . SER A 1 71 ? 15.483 2.735 -15.406 1.00 66.50 71 SER A N 1
ATOM 559 C CA . SER A 1 71 ? 15.818 1.491 -14.700 1.00 66.50 71 SER A CA 1
ATOM 560 C C . SER A 1 71 ? 16.720 1.740 -13.490 1.00 66.50 71 SER A C 1
ATOM 562 O O . SER A 1 71 ? 16.533 1.112 -12.450 1.00 66.50 71 SER A O 1
ATOM 564 N N . ALA A 1 72 ? 17.652 2.693 -13.575 1.00 65.12 72 ALA A N 1
ATOM 565 C CA . ALA A 1 72 ? 18.452 3.112 -12.431 1.00 65.12 72 ALA A CA 1
ATOM 566 C C . ALA A 1 72 ? 17.620 3.864 -11.380 1.00 65.12 72 ALA A C 1
ATOM 568 O O . ALA A 1 72 ? 17.857 3.689 -10.185 1.00 65.12 72 ALA A O 1
ATOM 569 N N . ALA A 1 73 ? 16.636 4.665 -11.798 1.00 64.69 73 ALA A N 1
ATOM 570 C CA . ALA A 1 73 ? 15.691 5.298 -10.887 1.00 64.69 73 ALA A CA 1
ATOM 571 C C . ALA A 1 73 ? 14.852 4.249 -10.144 1.00 64.69 73 ALA A C 1
ATOM 573 O O . ALA A 1 73 ? 14.822 4.275 -8.920 1.00 64.69 73 ALA A O 1
ATOM 574 N N . ASP A 1 74 ? 14.284 3.272 -10.851 1.00 62.06 74 ASP A N 1
ATOM 575 C CA . ASP A 1 74 ? 13.531 2.164 -10.251 1.00 62.06 74 ASP A CA 1
ATOM 576 C C . ASP A 1 74 ? 14.397 1.317 -9.294 1.00 62.06 74 ASP A C 1
ATOM 578 O O . ASP A 1 74 ? 13.932 0.903 -8.234 1.00 62.06 74 ASP A O 1
ATOM 582 N N . ALA A 1 75 ? 15.655 1.037 -9.657 1.00 56.59 75 ALA A N 1
ATOM 583 C CA . ALA A 1 75 ? 16.514 0.107 -8.917 1.00 56.59 75 ALA A CA 1
ATOM 584 C C . ALA A 1 75 ? 17.317 0.748 -7.770 1.00 56.59 75 ALA A C 1
ATOM 586 O O . ALA A 1 75 ? 17.611 0.081 -6.776 1.00 56.59 75 ALA A O 1
ATOM 587 N N . PHE A 1 76 ? 17.719 2.015 -7.906 1.00 47.34 76 PHE A N 1
ATOM 588 C CA . PHE A 1 76 ? 18.667 2.668 -6.991 1.00 47.34 76 PHE A CA 1
ATOM 589 C C . PHE A 1 76 ? 18.120 3.929 -6.335 1.00 47.34 76 PHE A C 1
ATOM 591 O O . PHE A 1 76 ? 18.530 4.249 -5.216 1.00 47.34 76 PHE A O 1
ATOM 598 N N . LEU A 1 77 ? 17.183 4.629 -6.973 1.00 46.44 77 LEU A N 1
ATOM 599 C CA . LEU A 1 77 ? 16.453 5.702 -6.316 1.00 46.44 77 LEU A CA 1
ATOM 600 C C . LEU A 1 77 ? 15.261 5.063 -5.610 1.00 46.44 77 LEU A C 1
ATOM 602 O O . LEU A 1 77 ? 14.125 5.122 -6.069 1.00 46.44 77 LEU A O 1
ATOM 606 N N . LYS A 1 78 ? 15.520 4.477 -4.435 1.00 48.69 78 LYS A N 1
ATOM 607 C CA . LYS A 1 78 ? 14.486 4.410 -3.401 1.00 48.69 78 LYS A CA 1
ATOM 608 C C . LYS A 1 78 ? 14.112 5.857 -3.113 1.00 48.69 78 LYS A C 1
ATOM 610 O O . LYS A 1 78 ? 14.762 6.498 -2.292 1.00 48.69 78 LYS A O 1
ATOM 615 N N . ILE A 1 79 ? 13.154 6.406 -3.856 1.00 48.91 79 ILE A N 1
ATOM 616 C CA . ILE A 1 79 ? 12.569 7.706 -3.553 1.00 48.91 79 ILE A CA 1
ATOM 617 C C . ILE A 1 79 ? 11.774 7.484 -2.265 1.00 48.91 79 ILE A C 1
ATOM 619 O O . ILE A 1 79 ? 10.572 7.243 -2.269 1.00 48.91 79 ILE A O 1
ATOM 623 N N . ASP A 1 80 ? 12.504 7.449 -1.154 1.00 39.84 80 ASP A N 1
ATOM 624 C CA . ASP A 1 80 ? 11.985 7.726 0.166 1.00 39.84 80 ASP A CA 1
ATOM 625 C C . ASP A 1 80 ? 11.561 9.184 0.125 1.00 39.84 80 ASP A C 1
ATOM 627 O O . ASP A 1 80 ? 12.400 10.073 -0.013 1.00 39.84 80 ASP A O 1
ATOM 631 N N . SER A 1 81 ? 10.249 9.392 0.160 1.00 47.31 81 SER A N 1
ATOM 632 C CA . SER A 1 81 ? 9.575 10.572 0.687 1.00 47.31 81 SER A CA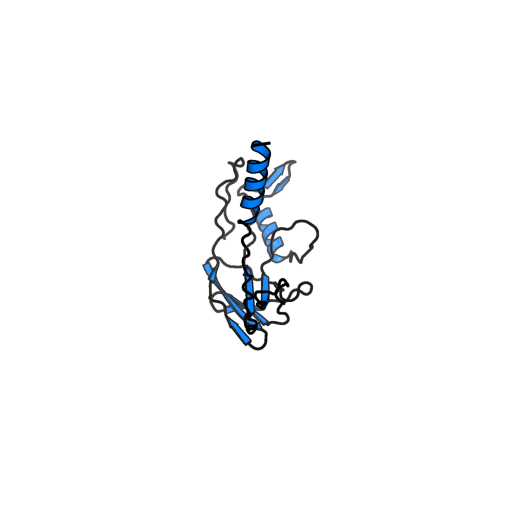 1
ATOM 633 C C . SER A 1 81 ? 10.506 11.747 1.012 1.00 47.31 81 SER A C 1
ATOM 635 O O . SER A 1 81 ? 10.915 11.936 2.156 1.00 47.31 81 SER A O 1
ATOM 637 N N . ILE A 1 82 ? 10.793 12.593 0.025 1.00 39.28 82 ILE A N 1
ATOM 638 C CA . ILE A 1 82 ? 10.976 14.016 0.312 1.00 39.28 82 ILE A CA 1
ATOM 639 C C . ILE A 1 82 ? 9.663 14.691 -0.069 1.00 39.28 82 ILE A C 1
ATOM 641 O O . ILE A 1 82 ? 9.457 15.219 -1.155 1.00 39.28 82 ILE A O 1
ATOM 645 N N . GLU A 1 83 ? 8.734 14.601 0.875 1.00 54.62 83 GLU A N 1
ATOM 646 C CA . GLU A 1 83 ? 7.566 15.462 0.976 1.00 54.62 83 GLU A CA 1
ATOM 647 C C . GLU A 1 83 ? 8.041 16.895 1.253 1.00 54.62 83 GLU A C 1
ATOM 649 O O . GLU A 1 83 ? 8.324 17.264 2.393 1.00 54.62 83 GLU A O 1
ATOM 654 N N . ALA A 1 84 ? 8.141 17.715 0.209 1.00 37.75 84 ALA A N 1
ATOM 655 C CA . ALA A 1 84 ? 7.939 19.159 0.300 1.00 37.75 84 ALA A CA 1
ATOM 656 C C . ALA A 1 84 ? 7.710 19.719 -1.108 1.00 37.75 84 ALA A C 1
ATOM 658 O O . ALA A 1 84 ? 8.652 20.092 -1.796 1.00 37.75 84 ALA A O 1
ATOM 659 N N . GLN A 1 85 ? 6.433 19.828 -1.477 1.00 44.34 85 GLN A N 1
ATOM 660 C CA . GLN A 1 85 ? 5.913 20.398 -2.726 1.00 44.34 85 GLN A CA 1
ATOM 661 C C . GLN A 1 85 ? 5.960 19.459 -3.939 1.00 44.34 85 GLN A C 1
ATOM 663 O O . GLN A 1 85 ? 6.977 19.267 -4.590 1.00 44.34 85 GLN A O 1
ATOM 668 N N . THR A 1 86 ? 4.761 18.964 -4.260 1.00 38.69 86 THR A N 1
ATOM 669 C CA . THR A 1 86 ? 4.339 18.478 -5.578 1.00 38.69 86 THR A CA 1
ATOM 670 C C . THR A 1 86 ? 5.093 17.266 -6.119 1.00 38.69 86 THR A C 1
ATOM 672 O O . THR A 1 86 ? 5.774 17.376 -7.132 1.00 38.69 86 THR A O 1
ATOM 675 N N . ASP A 1 87 ? 4.876 16.091 -5.526 1.00 35.25 87 ASP A N 1
ATOM 676 C CA . ASP A 1 87 ? 5.005 14.852 -6.296 1.00 35.25 87 ASP A CA 1
ATOM 677 C C . ASP A 1 87 ? 3.741 14.004 -6.116 1.00 35.25 87 ASP A C 1
ATOM 679 O O . ASP A 1 87 ? 3.537 13.289 -5.140 1.00 35.25 87 ASP A O 1
ATOM 683 N N . TYR A 1 88 ? 2.823 14.184 -7.065 1.00 44.09 88 TYR A N 1
ATOM 684 C CA . TYR A 1 88 ? 1.543 13.487 -7.191 1.00 44.09 88 TYR A CA 1
ATOM 685 C C . TYR A 1 88 ? 1.782 12.095 -7.799 1.00 44.09 88 TYR A C 1
ATOM 687 O O . TYR A 1 88 ? 1.154 11.718 -8.781 1.00 44.09 88 TYR A O 1
ATOM 695 N N . PHE A 1 89 ? 2.753 11.346 -7.277 1.00 45.88 89 PHE A N 1
ATOM 696 C CA . PHE A 1 89 ? 3.011 9.975 -7.708 1.00 45.88 89 PHE A CA 1
ATOM 697 C C . PHE A 1 89 ? 3.071 9.082 -6.474 1.00 45.88 89 PHE A C 1
ATOM 699 O O . PHE A 1 89 ? 4.085 9.049 -5.777 1.00 45.88 89 PHE A O 1
ATOM 706 N N . PRO A 1 90 ? 1.966 8.394 -6.153 1.00 53.72 90 PRO A N 1
ATOM 707 C CA . PRO A 1 90 ? 1.898 7.599 -4.946 1.00 53.72 90 PRO A CA 1
ATOM 708 C C . PRO A 1 90 ? 2.804 6.367 -5.104 1.00 53.72 90 PRO A C 1
ATOM 710 O O . PRO A 1 90 ? 2.622 5.564 -6.014 1.00 53.72 90 PRO A O 1
ATOM 713 N N . PHE A 1 91 ? 3.798 6.205 -4.225 1.00 65.56 91 PHE A N 1
ATOM 714 C CA . PHE A 1 91 ? 4.503 4.926 -4.081 1.00 65.56 91 PHE A CA 1
ATOM 715 C C . PHE A 1 91 ? 3.495 3.849 -3.684 1.00 65.56 91 PHE A C 1
ATOM 717 O O . PHE A 1 91 ? 2.620 4.131 -2.869 1.00 65.56 91 PHE A O 1
ATOM 724 N N . ASN A 1 92 ? 3.604 2.640 -4.233 1.00 84.06 92 ASN A N 1
ATOM 725 C CA . ASN A 1 92 ? 2.687 1.539 -3.928 1.00 84.06 92 ASN A CA 1
ATOM 726 C C . ASN A 1 92 ? 2.644 1.282 -2.418 1.00 84.06 92 ASN A C 1
ATOM 728 O O . ASN A 1 92 ? 3.687 1.153 -1.769 1.00 84.06 92 ASN A O 1
ATOM 732 N N . LYS A 1 93 ? 1.441 1.261 -1.843 1.00 89.19 93 LYS A N 1
ATOM 733 C CA . LYS A 1 93 ? 1.265 1.077 -0.402 1.00 89.19 93 LYS A CA 1
ATOM 734 C C . LYS A 1 93 ? -0.067 0.419 -0.084 1.00 89.19 93 LYS A C 1
ATOM 736 O O . LYS A 1 93 ? -1.011 0.463 -0.874 1.00 89.19 93 LYS A O 1
ATOM 741 N N . VAL A 1 94 ? -0.121 -0.134 1.115 1.00 94.56 94 VAL A N 1
ATOM 742 C CA . VAL A 1 94 ? -1.331 -0.616 1.772 1.00 94.56 94 VAL A CA 1
ATOM 743 C C . VAL A 1 94 ? -1.552 0.245 3.003 1.00 94.56 94 VAL A C 1
ATOM 745 O O . VAL A 1 94 ? -0.633 0.438 3.794 1.00 94.56 94 VAL A O 1
ATOM 748 N N . LYS A 1 95 ? -2.752 0.782 3.178 1.00 94.88 95 LYS A N 1
ATOM 749 C CA . LYS A 1 95 ? -3.166 1.465 4.399 1.00 94.88 95 LYS A CA 1
ATOM 750 C C . LYS A 1 95 ? -4.190 0.597 5.117 1.00 94.88 95 LYS A C 1
ATOM 752 O O . LYS A 1 95 ? -5.171 0.168 4.516 1.00 94.88 95 LYS A O 1
ATOM 757 N N . LEU A 1 96 ? -3.935 0.342 6.393 1.00 96.94 96 LEU A N 1
ATOM 758 C CA . LEU A 1 96 ? -4.818 -0.407 7.270 1.00 96.94 96 LEU A CA 1
ATOM 759 C C . LEU A 1 96 ? -5.480 0.544 8.263 1.00 96.94 96 LEU A C 1
ATOM 761 O O . LEU A 1 96 ? -4.807 1.316 8.955 1.00 96.94 96 LEU A O 1
ATOM 765 N N . SER A 1 97 ? -6.799 0.463 8.357 1.00 95.88 97 SER A N 1
ATOM 766 C CA . SER A 1 97 ? -7.596 1.175 9.354 1.00 95.88 97 SER A CA 1
ATOM 767 C C . SER A 1 97 ? -8.727 0.298 9.878 1.00 95.88 97 SER A C 1
ATOM 769 O O . SER A 1 97 ? -8.941 -0.805 9.384 1.00 95.88 97 SER A O 1
ATOM 771 N N . THR A 1 98 ? -9.447 0.758 10.897 1.00 94.44 98 THR A N 1
ATOM 772 C CA . THR A 1 98 ? -10.719 0.147 11.300 1.00 94.44 98 THR A CA 1
ATOM 773 C C . THR A 1 98 ? -11.895 0.975 10.806 1.00 94.44 98 THR A C 1
ATOM 775 O O . THR A 1 98 ? -11.764 2.181 10.574 1.00 94.44 98 THR A O 1
ATOM 778 N N . THR A 1 99 ? -13.068 0.359 10.688 1.00 91.31 99 THR A N 1
ATOM 779 C CA . THR A 1 99 ? -14.318 1.112 10.560 1.00 91.31 99 THR A CA 1
ATOM 780 C C . THR A 1 99 ? -14.506 2.046 11.764 1.00 91.31 99 THR A C 1
ATOM 782 O O . THR A 1 99 ? -13.940 1.837 12.841 1.00 91.31 99 THR A O 1
ATOM 785 N N . ALA A 1 100 ? -15.275 3.111 11.555 1.00 86.62 100 ALA A N 1
ATOM 786 C CA . ALA A 1 100 ? -15.713 4.036 12.595 1.00 86.62 100 ALA A CA 1
ATOM 787 C C . ALA A 1 100 ? -17.244 4.014 12.676 1.00 86.62 100 ALA A C 1
ATOM 789 O O . ALA A 1 100 ? -17.902 3.574 11.723 1.00 86.62 100 ALA A O 1
ATOM 790 N N . ASN A 1 101 ? -17.814 4.484 13.788 1.00 84.06 101 ASN A N 1
ATOM 791 C CA . ASN A 1 101 ? -19.265 4.564 13.908 1.00 84.06 101 ASN A CA 1
ATOM 792 C C . ASN A 1 101 ? -19.838 5.554 12.893 1.00 84.06 101 ASN A C 1
ATOM 794 O O . ASN A 1 101 ? -19.196 6.525 12.501 1.00 84.06 101 ASN A O 1
ATOM 798 N N . TYR A 1 102 ? -21.087 5.329 12.486 1.00 80.88 102 TYR A N 1
ATOM 799 C CA . TYR A 1 102 ? -21.741 6.137 11.453 1.00 80.88 102 TYR A CA 1
ATOM 800 C C . TYR A 1 102 ? -21.798 7.638 11.794 1.00 80.88 102 TYR A C 1
ATOM 802 O O . TYR A 1 102 ? -21.717 8.480 10.902 1.00 80.88 102 TYR A O 1
ATOM 810 N N . PHE A 1 103 ? -21.933 7.969 13.081 1.00 83.38 103 PHE A N 1
ATOM 811 C CA . PHE A 1 103 ? -21.986 9.349 13.570 1.00 83.38 103 PHE A CA 1
ATOM 812 C C . PHE A 1 103 ? -20.622 9.895 14.017 1.00 83.38 103 PHE A C 1
ATOM 814 O O . PHE A 1 103 ? -20.542 11.054 14.428 1.00 83.38 103 PHE A O 1
ATOM 821 N N . ASP A 1 104 ? -19.554 9.097 13.932 1.00 80.38 104 ASP A N 1
ATOM 822 C CA . ASP A 1 104 ? -18.207 9.575 14.217 1.00 80.38 104 ASP A CA 1
ATOM 823 C C . ASP A 1 104 ? -17.682 10.371 13.019 1.00 80.38 104 ASP A C 1
ATOM 825 O O . ASP A 1 104 ? -17.341 9.831 11.971 1.00 80.38 104 ASP A O 1
ATOM 829 N N . GLU A 1 105 ? -17.544 11.684 13.196 1.00 76.44 105 GLU A N 1
ATOM 830 C CA . GLU A 1 105 ? -16.894 12.572 12.218 1.00 76.44 105 GLU A CA 1
ATOM 831 C C . GLU A 1 105 ? -15.351 12.508 12.289 1.00 76.44 105 GLU A C 1
ATOM 833 O O . GLU A 1 105 ? -14.641 13.304 11.668 1.00 76.44 105 GLU A O 1
ATOM 838 N N . GLY A 1 106 ? -14.816 11.585 13.093 1.00 77.31 106 GLY A N 1
ATOM 839 C CA . GLY A 1 106 ? -13.385 11.376 13.282 1.00 77.31 106 GLY A CA 1
ATOM 840 C C . GLY A 1 106 ? -12.710 10.681 12.098 1.00 77.31 106 GLY A C 1
ATOM 841 O O . GLY A 1 106 ? -13.346 10.133 11.203 1.00 77.31 106 GLY A O 1
ATOM 842 N N . GLN A 1 107 ? -11.376 10.675 12.105 1.00 79.81 107 GLN A N 1
ATOM 843 C CA . GLN A 1 107 ? -10.624 9.812 11.195 1.00 79.81 107 GLN A CA 1
ATOM 844 C C . GLN A 1 107 ? -10.722 8.358 11.660 1.00 79.81 107 GLN A C 1
ATOM 846 O O . GLN A 1 107 ? -10.591 8.078 12.852 1.00 79.81 107 GLN A O 1
ATOM 851 N N . THR A 1 108 ? -10.891 7.437 10.710 1.00 87.81 108 THR A N 1
ATOM 852 C CA . THR A 1 108 ? -10.817 5.995 10.967 1.00 87.81 108 THR A CA 1
ATOM 853 C C . THR A 1 108 ? -9.479 5.650 11.635 1.00 87.81 108 THR A C 1
ATOM 855 O O . THR A 1 108 ? -8.436 6.005 11.066 1.00 87.81 108 THR A O 1
ATOM 858 N N . PRO A 1 109 ? -9.470 4.975 12.799 1.00 91.88 109 PRO A N 1
ATOM 859 C CA . PRO A 1 109 ? -8.238 4.607 13.490 1.00 91.88 109 PRO A CA 1
ATOM 860 C C . PRO A 1 109 ? -7.305 3.784 12.597 1.00 91.88 109 PRO A C 1
ATOM 862 O O . PRO A 1 109 ? -7.748 2.854 11.929 1.00 91.88 109 PRO A O 1
ATOM 865 N N . ALA A 1 110 ? -6.014 4.120 12.580 1.00 94.44 110 ALA A N 1
ATOM 866 C CA . ALA A 1 110 ? -5.005 3.372 11.831 1.00 94.44 110 ALA A CA 1
ATOM 867 C C . ALA A 1 110 ? -4.611 2.073 12.557 1.00 94.44 110 ALA A C 1
ATOM 869 O O . ALA A 1 110 ? -4.566 2.035 13.789 1.00 94.44 110 ALA A O 1
ATOM 870 N N . VAL A 1 111 ? -4.279 1.025 11.797 1.00 96.69 111 VAL A N 1
ATOM 871 C CA . VAL A 1 111 ? -3.865 -0.285 12.330 1.00 96.69 111 VAL A CA 1
ATOM 872 C C . VAL A 1 111 ? -2.375 -0.524 12.072 1.00 96.69 111 VAL A C 1
ATOM 874 O O . VAL A 1 111 ? -1.950 -0.883 10.973 1.00 96.69 111 VAL A O 1
ATOM 877 N N . SER A 1 112 ? -1.581 -0.330 13.121 1.00 96.56 112 SER A N 1
ATOM 878 C CA . SER A 1 112 ? -0.119 -0.477 13.120 1.00 96.56 112 SER A CA 1
ATOM 879 C C . SER A 1 112 ? 0.363 -1.826 13.641 1.00 96.56 112 SER A C 1
ATOM 881 O O . SER A 1 112 ? -0.364 -2.512 14.362 1.00 96.56 112 SER A O 1
ATOM 883 N N . ASN A 1 113 ? 1.630 -2.152 13.371 1.00 94.94 113 ASN A N 1
ATOM 884 C CA . ASN A 1 113 ? 2.294 -3.398 13.773 1.00 94.94 113 ASN A CA 1
ATOM 885 C C . ASN A 1 113 ? 1.593 -4.671 13.264 1.00 94.94 113 ASN A C 1
ATOM 887 O O . ASN A 1 113 ? 1.640 -5.708 13.927 1.00 94.94 113 ASN A O 1
ATOM 891 N N . ALA A 1 114 ? 0.927 -4.590 12.114 1.00 97.38 114 ALA A N 1
ATOM 892 C CA . ALA A 1 114 ? 0.395 -5.749 11.413 1.00 97.38 114 ALA A CA 1
ATOM 893 C C . ALA A 1 114 ? 1.506 -6.452 10.624 1.00 97.38 114 ALA A C 1
ATOM 895 O O . ALA A 1 114 ? 2.476 -5.823 10.192 1.00 97.38 114 ALA A O 1
ATOM 896 N N . VAL A 1 115 ? 1.339 -7.752 10.395 1.00 98.19 115 VAL A N 1
ATOM 897 C CA . VAL A 1 115 ? 2.120 -8.478 9.389 1.00 98.19 115 VAL A CA 1
ATOM 898 C C . VAL A 1 115 ? 1.327 -8.417 8.092 1.00 98.19 115 VAL A C 1
ATOM 900 O O . VAL A 1 115 ? 0.178 -8.846 8.063 1.00 98.19 115 VAL A O 1
ATOM 903 N N . VAL A 1 116 ? 1.911 -7.840 7.043 1.00 98.19 116 VAL A N 1
ATOM 904 C CA . VAL A 1 116 ? 1.266 -7.704 5.731 1.00 98.19 116 VAL A CA 1
ATOM 905 C C . VAL A 1 116 ? 2.147 -8.371 4.691 1.00 98.19 116 VAL A C 1
ATOM 907 O O . VAL A 1 116 ? 3.300 -7.981 4.508 1.00 98.19 116 VAL A O 1
ATOM 910 N N . GLU A 1 117 ? 1.608 -9.366 4.009 1.00 98.50 117 GLU A N 1
ATOM 911 C CA . GLU A 1 117 ? 2.320 -10.188 3.040 1.00 98.50 117 GLU A CA 1
ATOM 912 C C . GLU A 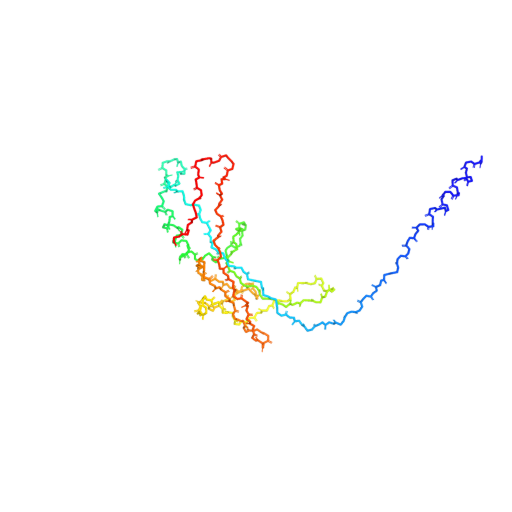1 117 ? 1.677 -10.064 1.661 1.00 98.50 117 GLU A C 1
ATOM 914 O O . GLU A 1 117 ? 0.477 -10.262 1.501 1.00 98.50 117 GLU A O 1
ATOM 919 N N . LEU A 1 118 ? 2.481 -9.728 0.654 1.00 98.12 118 LEU A N 1
ATOM 920 C CA . LEU A 1 118 ? 2.079 -9.665 -0.744 1.00 98.12 118 LEU A CA 1
ATOM 921 C C . LEU A 1 118 ? 2.424 -10.977 -1.440 1.00 98.12 118 LEU A C 1
ATOM 923 O O . LEU A 1 118 ? 3.587 -11.394 -1.473 1.00 98.12 118 LEU A O 1
ATOM 927 N N . TYR A 1 119 ? 1.424 -11.574 -2.075 1.00 98.38 119 TYR A N 1
ATOM 928 C CA . TYR A 1 119 ? 1.555 -12.793 -2.860 1.00 98.38 119 TYR A CA 1
ATOM 929 C C . TYR A 1 119 ? 1.358 -12.506 -4.347 1.00 98.38 119 TYR A C 1
ATOM 931 O O . TYR A 1 119 ? 0.470 -11.744 -4.727 1.00 98.38 119 TYR A O 1
ATOM 939 N N . LYS A 1 120 ? 2.162 -13.160 -5.190 1.00 98.06 120 LYS A N 1
ATOM 940 C CA . LYS A 1 120 ? 2.034 -13.195 -6.653 1.00 98.06 120 LYS A CA 1
ATOM 941 C C . LYS A 1 120 ? 1.836 -14.638 -7.098 1.00 98.06 120 LYS A C 1
ATOM 943 O O . LYS A 1 120 ? 2.680 -15.483 -6.808 1.00 98.06 120 LYS A O 1
ATOM 948 N N . ASP A 1 121 ? 0.740 -14.927 -7.790 1.00 97.94 121 ASP A N 1
ATOM 949 C CA . ASP A 1 121 ? 0.408 -16.261 -8.314 1.00 97.94 121 ASP A CA 1
ATOM 950 C C . ASP A 1 121 ? 0.485 -17.375 -7.245 1.00 97.94 121 ASP A C 1
ATOM 952 O O . ASP A 1 121 ? 0.873 -18.511 -7.521 1.00 97.94 121 ASP A O 1
ATOM 956 N N . GLY A 1 122 ? 0.141 -17.039 -5.995 1.00 96.12 122 GLY A N 1
ATOM 957 C CA . GLY A 1 122 ? 0.188 -17.954 -4.846 1.00 96.12 122 GLY A CA 1
ATOM 958 C C . GLY A 1 122 ? 1.559 -18.104 -4.175 1.00 96.12 122 GLY A C 1
ATOM 959 O O . GLY A 1 122 ? 1.696 -18.915 -3.263 1.00 96.12 122 GLY A O 1
ATOM 960 N N . ALA A 1 123 ? 2.576 -17.346 -4.590 1.00 97.94 123 ALA A N 1
ATOM 961 C CA . ALA A 1 123 ? 3.887 -17.315 -3.947 1.00 97.94 123 ALA A CA 1
ATOM 962 C C . ALA A 1 123 ? 4.118 -15.986 -3.217 1.00 97.94 123 ALA A C 1
ATOM 964 O O . ALA A 1 123 ? 3.900 -14.920 -3.792 1.00 97.94 123 ALA A O 1
ATOM 965 N N . LEU A 1 124 ? 4.612 -16.052 -1.978 1.00 97.88 124 LEU A N 1
ATOM 966 C CA . LEU A 1 124 ? 5.017 -14.874 -1.210 1.00 97.88 124 LEU A CA 1
ATOM 967 C C . LEU A 1 124 ? 6.149 -14.141 -1.944 1.00 97.88 124 LEU A C 1
ATOM 969 O O . LEU A 1 124 ? 7.210 -14.726 -2.185 1.00 97.88 124 LEU A O 1
ATOM 973 N N . VAL A 1 125 ? 5.930 -12.871 -2.288 1.00 96.81 125 VAL A N 1
ATOM 974 C CA . VAL A 1 125 ? 6.930 -12.027 -2.966 1.00 96.81 125 VAL A CA 1
ATOM 975 C C . VAL A 1 125 ? 7.503 -10.944 -2.064 1.00 96.81 125 VAL A C 1
ATOM 977 O O . VAL A 1 125 ? 8.667 -10.581 -2.228 1.00 96.81 125 VAL A O 1
ATOM 980 N N . GLU A 1 126 ? 6.734 -10.449 -1.094 1.00 95.38 126 GLU A N 1
ATOM 981 C CA . GLU A 1 126 ? 7.194 -9.396 -0.190 1.00 95.38 126 GLU A CA 1
ATOM 982 C C . GLU A 1 126 ? 6.438 -9.427 1.142 1.00 95.38 126 GLU A C 1
ATOM 984 O O . GLU A 1 126 ? 5.214 -9.474 1.162 1.00 95.38 126 GLU A O 1
ATOM 989 N N . THR A 1 127 ? 7.161 -9.325 2.258 1.00 97.31 127 THR A N 1
ATOM 990 C CA . THR A 1 127 ? 6.577 -8.928 3.548 1.00 97.31 127 THR A CA 1
ATOM 991 C C . THR A 1 127 ? 6.760 -7.421 3.696 1.00 97.31 127 THR A C 1
ATOM 993 O O . THR A 1 127 ? 7.895 -6.934 3.715 1.00 97.31 127 THR A O 1
ATOM 996 N N . LEU A 1 128 ? 5.657 -6.676 3.756 1.00 94.56 128 LEU A N 1
ATOM 997 C CA . LEU A 1 128 ? 5.674 -5.218 3.714 1.00 94.56 128 LEU A CA 1
ATOM 998 C C . LEU A 1 128 ? 6.196 -4.624 5.024 1.00 94.56 128 LEU A C 1
ATOM 1000 O O . LEU A 1 128 ? 5.987 -5.161 6.112 1.00 94.56 128 LEU A O 1
ATOM 1004 N N . ILE A 1 129 ? 6.837 -3.462 4.914 1.00 91.25 129 ILE A N 1
ATOM 1005 C CA . ILE A 1 129 ? 7.376 -2.724 6.059 1.00 91.25 129 ILE A CA 1
ATOM 1006 C C . ILE A 1 129 ? 6.499 -1.501 6.318 1.00 91.25 129 ILE A C 1
ATOM 1008 O O . ILE A 1 129 ? 6.228 -0.717 5.403 1.00 91.25 129 ILE A O 1
ATOM 1012 N N . GLU A 1 130 ? 6.067 -1.342 7.569 1.00 93.06 130 GLU A N 1
ATOM 1013 C CA . GLU A 1 130 ? 5.322 -0.166 8.016 1.00 93.06 130 GLU A CA 1
ATOM 1014 C C . GLU A 1 130 ? 6.181 1.106 7.909 1.00 93.06 130 GLU A C 1
ATOM 1016 O O . GLU A 1 130 ? 7.372 1.118 8.236 1.00 93.06 130 GLU A O 1
ATOM 1021 N N . ASP A 1 131 ? 5.575 2.194 7.446 1.00 87.19 131 ASP A N 1
ATOM 1022 C CA . ASP A 1 131 ? 6.203 3.500 7.355 1.00 87.19 131 ASP A CA 1
ATOM 1023 C C . ASP A 1 131 ? 6.436 4.083 8.756 1.00 87.19 131 ASP A C 1
ATOM 1025 O O . ASP A 1 131 ? 5.512 4.272 9.545 1.00 87.19 131 ASP A O 1
ATOM 1029 N N . ALA A 1 132 ? 7.692 4.422 9.054 1.00 82.75 132 ALA A N 1
ATOM 1030 C CA . ALA A 1 132 ? 8.091 4.926 10.367 1.00 82.75 132 ALA A CA 1
ATOM 1031 C C . ALA A 1 132 ? 7.487 6.298 10.724 1.00 82.75 132 ALA A C 1
ATOM 1033 O O . ALA A 1 132 ? 7.509 6.696 11.890 1.00 82.75 132 ALA A O 1
ATOM 1034 N N . THR A 1 133 ? 6.997 7.045 9.734 1.00 83.88 133 THR A N 1
ATOM 1035 C CA . THR A 1 133 ? 6.417 8.384 9.899 1.00 83.88 133 THR A CA 1
ATOM 1036 C C . THR A 1 133 ? 4.896 8.387 9.801 1.00 83.88 133 THR A C 1
ATOM 1038 O O . THR A 1 133 ? 4.263 9.292 10.343 1.00 83.88 133 THR A O 1
ATOM 1041 N N . THR A 1 134 ? 4.311 7.373 9.156 1.00 87.88 134 THR A N 1
ATOM 1042 C CA . THR A 1 134 ? 2.866 7.258 8.928 1.00 87.88 134 THR A CA 1
ATOM 1043 C C . THR A 1 134 ? 2.350 5.890 9.393 1.00 87.88 134 THR A C 1
ATOM 1045 O O . THR A 1 134 ? 2.244 4.963 8.587 1.00 87.88 134 THR A O 1
ATOM 1048 N N . PRO A 1 135 ? 1.995 5.754 10.683 1.00 91.50 135 PRO A N 1
ATOM 1049 C CA . PRO A 1 135 ? 1.484 4.504 11.237 1.00 91.50 135 PRO A CA 1
ATOM 1050 C C . PRO A 1 135 ? 0.257 3.976 10.471 1.00 91.50 135 PRO A C 1
ATOM 1052 O O . PRO A 1 135 ? -0.589 4.744 10.008 1.00 91.50 135 PRO A O 1
ATOM 1055 N N . GLY A 1 136 ? 0.174 2.657 10.318 1.00 93.56 136 GLY A N 1
ATOM 1056 C CA . GLY A 1 136 ? -0.859 1.937 9.576 1.00 93.56 136 GLY A CA 1
ATOM 1057 C C . GLY A 1 136 ? -0.671 1.959 8.063 1.00 93.56 136 GLY A C 1
ATOM 1058 O O . GLY A 1 136 ? -1.521 1.453 7.338 1.00 93.56 136 GLY A O 1
ATOM 1059 N N . THR A 1 137 ? 0.429 2.529 7.570 1.00 92.62 137 THR A N 1
ATOM 1060 C CA . THR A 1 137 ? 0.784 2.525 6.149 1.00 92.62 137 THR A CA 1
ATOM 1061 C C . THR A 1 137 ? 1.969 1.602 5.914 1.00 92.62 137 THR A C 1
ATOM 1063 O O . THR A 1 137 ? 3.015 1.780 6.520 1.00 92.62 137 THR A O 1
ATOM 1066 N N . TYR A 1 138 ? 1.834 0.654 4.995 1.00 93.06 138 TYR A N 1
ATOM 1067 C CA . TYR A 1 138 ? 2.827 -0.365 4.671 1.00 93.06 138 TYR A CA 1
ATOM 1068 C C . TYR A 1 138 ? 3.273 -0.194 3.230 1.00 93.06 138 TYR A C 1
ATOM 1070 O O . TYR A 1 138 ? 2.450 -0.047 2.325 1.00 93.06 138 TYR A O 1
ATOM 1078 N N . ARG A 1 139 ? 4.583 -0.179 3.008 1.00 88.19 139 ARG A N 1
ATOM 1079 C CA . ARG A 1 139 ? 5.162 0.131 1.700 1.00 88.19 139 ARG A CA 1
ATOM 1080 C C . ARG A 1 139 ? 5.364 -1.135 0.888 1.00 88.19 139 ARG A C 1
ATOM 1082 O O . ARG A 1 139 ? 5.903 -2.107 1.406 1.00 88.19 139 ARG A O 1
ATOM 1089 N N . ILE A 1 140 ? 4.978 -1.070 -0.382 1.00 88.50 140 ILE A N 1
ATOM 1090 C CA . ILE A 1 140 ? 5.244 -2.111 -1.372 1.00 88.50 140 ILE A CA 1
ATOM 1091 C C . ILE A 1 140 ? 6.456 -1.679 -2.193 1.00 88.50 140 ILE A C 1
ATOM 1093 O O . ILE A 1 140 ? 6.464 -0.595 -2.786 1.00 88.50 140 ILE A O 1
ATOM 1097 N N . THR A 1 141 ? 7.478 -2.525 -2.235 1.00 84.69 141 THR A N 1
ATOM 1098 C CA . THR A 1 141 ? 8.672 -2.338 -3.071 1.00 84.69 141 THR A CA 1
ATOM 1099 C C . THR A 1 141 ? 8.727 -3.316 -4.240 1.00 84.69 141 THR A C 1
ATOM 1101 O O . THR A 1 141 ? 9.491 -3.099 -5.183 1.00 84.69 141 THR A O 1
ATOM 1104 N N . HIS A 1 142 ? 7.887 -4.352 -4.224 1.00 86.62 142 HIS A N 1
ATOM 1105 C CA . HIS A 1 142 ? 7.716 -5.295 -5.318 1.00 86.62 142 HIS A CA 1
ATOM 1106 C C . HIS A 1 142 ? 7.285 -4.574 -6.599 1.00 86.62 142 HIS A C 1
ATOM 1108 O O . HIS A 1 142 ? 6.325 -3.796 -6.615 1.00 86.62 142 HIS A O 1
ATOM 1114 N N . LYS A 1 143 ? 7.985 -4.860 -7.700 1.00 84.38 143 LYS A N 1
ATOM 1115 C CA . LYS A 1 143 ? 7.629 -4.357 -9.030 1.00 84.38 143 LYS A CA 1
ATOM 1116 C C . LYS A 1 143 ? 6.540 -5.256 -9.630 1.00 84.38 143 LYS A C 1
ATOM 1118 O O . LYS A 1 143 ? 6.812 -6.440 -9.834 1.00 84.38 143 LYS A O 1
ATOM 1123 N N . PRO A 1 144 ? 5.330 -4.737 -9.907 1.00 87.31 144 PRO A N 1
ATOM 1124 C CA . PRO A 1 144 ? 4.242 -5.566 -10.409 1.00 87.31 144 PRO A CA 1
ATOM 1125 C C . PRO A 1 144 ? 4.524 -6.099 -11.821 1.00 87.31 144 PRO A C 1
ATOM 1127 O O . PRO A 1 144 ? 5.212 -5.453 -12.613 1.00 87.31 144 PRO A O 1
ATOM 1130 N N . GLU A 1 145 ? 3.978 -7.275 -12.128 1.00 89.31 145 GLU A N 1
ATOM 1131 C CA . GLU A 1 145 ? 4.075 -7.941 -13.432 1.00 89.31 145 GLU A CA 1
ATOM 1132 C C . GLU A 1 145 ? 2.689 -8.018 -14.083 1.00 89.31 145 GLU A C 1
ATOM 1134 O O . GLU A 1 145 ? 1.728 -8.475 -13.465 1.00 89.31 145 GLU A O 1
ATOM 1139 N N . VAL A 1 146 ? 2.572 -7.555 -15.332 1.00 89.19 146 VAL A N 1
ATOM 1140 C CA . VAL A 1 146 ? 1.297 -7.560 -16.069 1.00 89.19 146 VAL A CA 1
ATOM 1141 C C . VAL A 1 146 ? 0.798 -8.989 -16.275 1.00 89.19 146 VAL A C 1
ATOM 1143 O O . VAL A 1 146 ? 1.539 -9.850 -16.745 1.00 89.19 146 VAL A O 1
ATOM 1146 N N . GLY A 1 147 ? -0.477 -9.214 -15.960 1.00 92.75 147 GLY A N 1
ATOM 1147 C CA . GLY A 1 147 ? -1.151 -10.508 -16.063 1.00 92.75 147 GLY A CA 1
ATOM 1148 C C . GLY A 1 147 ? -0.925 -11.441 -14.870 1.00 92.75 147 GLY A C 1
ATOM 1149 O O . GLY A 1 147 ? -1.492 -12.531 -14.851 1.00 92.75 147 GLY A O 1
ATOM 1150 N N . ALA A 1 148 ? -0.118 -11.044 -13.880 1.00 95.88 148 ALA A N 1
ATOM 1151 C CA . ALA A 1 148 ? 0.032 -11.804 -12.643 1.00 95.88 148 ALA A CA 1
ATOM 1152 C C . ALA A 1 148 ? -1.133 -11.533 -11.676 1.00 95.88 148 ALA A C 1
ATOM 1154 O O . ALA A 1 148 ? -1.697 -10.433 -11.653 1.00 95.88 148 ALA A O 1
ATOM 1155 N N . MET A 1 149 ? -1.471 -12.531 -10.859 1.00 97.62 149 MET A N 1
ATOM 1156 C CA . MET A 1 149 ? -2.521 -12.440 -9.843 1.00 97.62 149 MET A CA 1
ATOM 1157 C C . MET A 1 149 ? -1.925 -12.054 -8.489 1.00 97.62 149 MET A C 1
ATOM 1159 O O . MET A 1 149 ? -1.065 -12.768 -7.969 1.00 97.62 149 MET A O 1
ATOM 1163 N N . TYR A 1 150 ? -2.418 -10.977 -7.884 1.00 97.56 150 TYR A N 1
ATOM 1164 C CA . TYR A 1 150 ? -1.951 -10.477 -6.592 1.00 97.56 150 TYR A CA 1
ATOM 1165 C C . TYR A 1 150 ? -3.024 -10.570 -5.513 1.00 97.56 150 TYR A C 1
ATOM 1167 O O . TYR A 1 150 ? -4.191 -10.285 -5.766 1.00 97.56 150 TYR A O 1
ATOM 1175 N N . HIS A 1 151 ? -2.621 -10.935 -4.299 1.00 97.62 151 HIS A N 1
ATOM 1176 C CA . HIS A 1 151 ? -3.440 -10.812 -3.089 1.00 97.62 151 HIS A CA 1
ATOM 1177 C C . HIS A 1 151 ? -2.563 -10.504 -1.874 1.00 97.62 151 HIS A C 1
ATOM 1179 O O . HIS A 1 151 ? -1.334 -10.612 -1.935 1.00 97.62 151 HIS A O 1
ATOM 1185 N N . LEU A 1 152 ? -3.214 -10.098 -0.786 1.00 98.25 152 LEU A N 1
ATOM 1186 C CA . LEU A 1 152 ? -2.603 -9.838 0.507 1.00 98.25 152 LEU A CA 1
ATOM 1187 C C . LEU A 1 152 ? -3.071 -10.876 1.528 1.00 98.25 152 LEU A C 1
ATOM 1189 O O . LEU A 1 152 ? -4.270 -11.146 1.622 1.00 98.25 152 LEU A O 1
ATOM 1193 N N . GLU A 1 153 ? -2.139 -11.364 2.338 1.00 98.38 153 GLU A N 1
ATOM 1194 C CA . GLU A 1 153 ? -2.426 -12.017 3.617 1.00 98.38 153 GLU A CA 1
ATOM 1195 C C . GLU A 1 153 ? -2.010 -11.069 4.748 1.00 98.38 153 GLU A C 1
ATOM 1197 O O . GLU A 1 153 ? -0.934 -10.464 4.714 1.00 98.38 153 GLU A O 1
ATOM 1202 N N . ILE A 1 154 ? -2.897 -10.859 5.721 1.00 98.50 154 ILE A N 1
ATOM 1203 C CA . ILE A 1 154 ? -2.733 -9.840 6.763 1.00 98.50 154 ILE A CA 1
ATOM 1204 C C . ILE A 1 154 ? -3.008 -10.453 8.133 1.00 98.50 154 ILE A C 1
ATOM 1206 O O . ILE A 1 154 ? -4.109 -10.936 8.387 1.00 98.50 154 ILE A O 1
ATOM 1210 N N . GLU A 1 155 ? -2.052 -10.348 9.054 1.00 97.94 155 GLU A N 1
ATOM 1211 C CA . GLU A 1 155 ? -2.274 -10.603 10.479 1.00 97.94 155 GLU A CA 1
ATOM 1212 C C . GLU A 1 155 ? -2.366 -9.274 11.231 1.00 97.94 155 GLU A C 1
ATOM 1214 O O . GLU A 1 155 ? -1.385 -8.535 11.365 1.00 97.94 155 GLU A O 1
ATOM 1219 N N . ALA A 1 156 ? -3.558 -8.957 11.733 1.00 96.06 156 ALA A N 1
ATOM 1220 C CA . ALA A 1 156 ? -3.835 -7.711 12.436 1.00 96.06 156 ALA A CA 1
ATOM 1221 C C . ALA A 1 156 ? -4.931 -7.908 13.486 1.00 96.06 156 ALA A C 1
ATOM 1223 O O . ALA A 1 156 ? -5.845 -8.709 13.311 1.00 96.06 156 ALA A O 1
ATOM 1224 N N . LEU A 1 157 ? -4.868 -7.153 14.588 1.00 92.94 157 LEU A N 1
ATOM 1225 C CA . LEU A 1 157 ? -5.896 -7.177 15.643 1.00 92.94 157 LEU A CA 1
ATOM 1226 C C . LEU A 1 157 ? -6.173 -8.587 16.221 1.00 92.94 157 LEU A C 1
ATOM 1228 O O . LEU A 1 157 ? -7.253 -8.846 16.739 1.00 92.94 157 LEU A O 1
ATOM 1232 N N . GLY A 1 158 ? -5.198 -9.501 16.137 1.00 92.50 158 GLY A N 1
ATOM 1233 C CA . GLY A 1 158 ? -5.336 -10.891 16.589 1.00 92.50 158 GLY A CA 1
ATOM 1234 C C . GLY A 1 158 ? -6.074 -11.826 15.622 1.00 92.50 158 GLY A C 1
ATOM 1235 O O . GLY A 1 158 ? -6.296 -12.981 15.978 1.00 92.50 158 GLY A O 1
ATOM 1236 N N . ASN A 1 159 ? -6.421 -11.354 14.423 1.00 94.56 159 ASN A N 1
ATOM 1237 C CA . ASN A 1 159 ? -7.090 -12.119 13.372 1.00 94.56 159 ASN A CA 1
ATOM 1238 C C . ASN A 1 159 ? -6.219 -12.194 12.107 1.00 94.56 159 ASN A C 1
ATOM 1240 O O . ASN A 1 159 ? -5.363 -11.335 11.878 1.00 94.56 159 ASN A O 1
ATOM 1244 N N . SER A 1 160 ? -6.487 -13.200 11.274 1.00 96.38 160 SER A N 1
ATOM 1245 C CA . SER A 1 160 ? -5.902 -13.351 9.938 1.00 96.38 160 SER A CA 1
ATOM 1246 C C . SER A 1 160 ? -6.945 -13.004 8.874 1.00 96.38 160 SER A C 1
ATOM 1248 O O . SER A 1 160 ? -8.091 -13.448 8.964 1.00 96.38 160 SER A O 1
ATOM 1250 N N . TYR A 1 161 ? -6.543 -12.228 7.873 1.00 96.31 161 TYR A N 1
ATOM 1251 C CA . TYR A 1 161 ? -7.369 -11.786 6.752 1.00 96.31 161 TYR A CA 1
ATOM 1252 C C . TYR A 1 161 ? -6.669 -12.114 5.434 1.00 96.31 161 TYR A C 1
ATOM 1254 O O . TYR A 1 161 ? -5.444 -12.077 5.353 1.00 96.31 161 TYR A O 1
ATOM 1262 N N . GLU A 1 162 ? -7.453 -12.381 4.396 1.00 96.75 162 GLU A N 1
ATOM 1263 C CA . GLU A 1 162 ? -6.962 -12.667 3.048 1.00 96.75 162 GLU A CA 1
ATOM 1264 C C . GLU A 1 162 ? -7.818 -11.891 2.042 1.00 96.75 162 GLU A C 1
ATOM 1266 O O . GLU A 1 162 ? -9.050 -11.879 2.146 1.00 96.75 162 GLU A O 1
ATOM 1271 N N . THR A 1 163 ? -7.186 -11.208 1.087 1.00 96.38 163 THR A N 1
ATOM 1272 C CA . THR A 1 163 ? -7.910 -10.527 0.005 1.00 96.38 163 THR A CA 1
ATOM 1273 C C . THR A 1 163 ? -8.164 -11.481 -1.154 1.00 96.38 163 THR A C 1
ATOM 1275 O O . THR A 1 163 ? -7.396 -12.404 -1.409 1.00 96.38 163 THR A O 1
ATOM 1278 N N . THR A 1 164 ? -9.210 -11.230 -1.937 1.00 96.50 164 THR A N 1
ATOM 1279 C CA . THR A 1 164 ? -9.403 -11.959 -3.194 1.00 96.50 164 THR A CA 1
ATOM 1280 C C . THR A 1 164 ? -8.263 -11.662 -4.174 1.00 96.50 164 THR A C 1
ATOM 1282 O O . THR A 1 164 ? -7.902 -10.494 -4.310 1.00 96.50 164 THR A O 1
ATOM 1285 N N . PRO A 1 165 ? -7.720 -12.667 -4.888 1.00 96.94 165 PRO A N 1
ATOM 1286 C CA . PRO A 1 165 ? -6.731 -12.424 -5.932 1.00 96.94 165 PRO A CA 1
ATOM 1287 C C . PRO A 1 165 ? -7.268 -11.562 -7.077 1.00 96.94 165 PRO A C 1
ATOM 1289 O O . PRO A 1 165 ? -8.322 -11.860 -7.643 1.00 96.94 165 PRO A O 1
ATOM 1292 N N . GLU A 1 166 ? -6.502 -10.543 -7.460 1.00 95.75 166 GLU A N 1
ATOM 1293 C CA . GLU A 1 166 ? -6.800 -9.623 -8.561 1.00 95.75 166 GLU A CA 1
ATOM 1294 C C . GLU A 1 166 ? -5.688 -9.640 -9.617 1.00 95.75 166 GLU A C 1
ATOM 1296 O O . GLU A 1 166 ? -4.504 -9.716 -9.292 1.00 95.75 166 GLU A O 1
ATOM 1301 N N . GLU A 1 167 ? -6.064 -9.576 -10.896 1.00 95.31 167 GLU A N 1
ATOM 1302 C CA . GLU A 1 167 ? -5.109 -9.532 -12.008 1.00 95.31 167 GLU A CA 1
ATOM 1303 C C . GLU A 1 167 ? -4.527 -8.123 -12.154 1.00 95.31 167 GLU A C 1
ATOM 1305 O O . GLU A 1 167 ? -5.267 -7.143 -12.295 1.00 95.31 167 GLU A O 1
ATOM 1310 N N . TYR A 1 168 ? -3.199 -8.005 -12.179 1.00 92.88 168 TYR A N 1
ATOM 1311 C CA . TYR A 1 168 ? -2.552 -6.732 -12.471 1.00 92.88 168 TYR A CA 1
ATOM 1312 C C . TYR A 1 168 ? -2.603 -6.431 -13.972 1.00 92.88 168 TYR A C 1
ATOM 1314 O O . TYR A 1 168 ? -1.906 -7.045 -14.784 1.00 92.88 168 TYR A O 1
ATOM 1322 N N . LEU A 1 169 ? -3.432 -5.459 -14.346 1.00 88.50 169 LEU A N 1
ATOM 1323 C CA . LEU A 1 169 ? -3.624 -5.060 -15.735 1.00 88.50 169 LEU A CA 1
ATOM 1324 C C . LEU A 1 169 ? -2.669 -3.939 -16.150 1.00 88.50 169 LEU A C 1
ATOM 1326 O O . LEU A 1 169 ? -2.357 -3.022 -15.392 1.00 88.50 169 LEU A O 1
ATOM 1330 N N . ALA A 1 170 ? -2.271 -3.989 -17.418 1.00 80.75 170 ALA A N 1
ATOM 1331 C CA . ALA A 1 170 ? -1.560 -2.910 -18.080 1.00 80.75 170 ALA A CA 1
ATOM 1332 C C . ALA A 1 170 ? -2.391 -1.616 -18.093 1.00 80.75 170 ALA A C 1
ATOM 1334 O O . ALA A 1 170 ? -3.565 -1.620 -18.476 1.00 80.75 170 ALA A O 1
ATOM 1335 N N . VAL A 1 171 ? -1.756 -0.491 -17.757 1.00 74.56 171 VAL A N 1
ATOM 1336 C CA . VAL A 1 171 ? -2.342 0.836 -17.960 1.00 74.56 171 VAL A CA 1
ATOM 1337 C C . VAL A 1 171 ? -2.511 1.075 -19.468 1.00 74.56 171 VAL A C 1
ATOM 1339 O O . VAL A 1 171 ? -1.553 0.898 -20.231 1.00 74.56 171 VAL A O 1
ATOM 1342 N N . PRO A 1 172 ? -3.713 1.456 -19.942 1.00 68.19 172 PRO A N 1
ATOM 1343 C CA . PRO A 1 172 ? -3.910 1.798 -21.342 1.00 68.19 172 PRO A CA 1
ATOM 1344 C C . PRO A 1 172 ? -3.002 2.966 -21.756 1.00 68.19 172 PRO A C 1
ATOM 1346 O O . PRO A 1 172 ? -2.983 3.989 -21.067 1.00 68.19 172 PRO A O 1
ATOM 1349 N N . PRO A 1 173 ? -2.285 2.867 -22.889 1.00 62.22 173 PRO A N 1
ATOM 1350 C CA . PRO A 1 173 ? -1.420 3.945 -23.344 1.00 62.22 173 PRO A CA 1
ATOM 1351 C C . PRO A 1 173 ? -2.235 5.194 -23.695 1.00 62.22 173 PRO A C 1
ATOM 1353 O O . PRO A 1 173 ? -3.353 5.112 -24.215 1.00 62.22 173 PRO A O 1
ATOM 1356 N N . LEU A 1 174 ? -1.648 6.371 -23.474 1.00 57.09 174 LEU A N 1
ATOM 1357 C CA . LEU A 1 174 ? -2.256 7.628 -23.892 1.00 57.09 174 LEU A CA 1
ATOM 1358 C C . LEU A 1 174 ? -2.194 7.751 -25.421 1.00 57.09 174 LEU A C 1
ATOM 1360 O O . LEU A 1 174 ? -1.151 8.056 -25.986 1.00 57.09 174 LEU A O 1
ATOM 1364 N N . LEU A 1 175 ? -3.321 7.534 -26.100 1.00 56.00 175 LEU A N 1
ATOM 1365 C CA . LEU A 1 175 ? -3.351 7.403 -27.563 1.00 56.00 175 LEU A CA 1
ATOM 1366 C C . LEU A 1 175 ? -2.848 8.645 -28.320 1.00 56.00 175 LEU A C 1
ATOM 1368 O O . LEU A 1 175 ? -2.210 8.483 -29.354 1.00 56.00 175 LEU A O 1
ATOM 1372 N N . THR A 1 176 ? -3.103 9.863 -27.823 1.00 53.91 176 THR A N 1
ATOM 1373 C CA . THR A 1 176 ? -2.590 11.124 -28.396 1.00 53.91 176 THR A CA 1
ATOM 1374 C C . THR A 1 176 ? -2.718 12.280 -27.399 1.00 53.91 176 THR A C 1
ATOM 1376 O O . THR A 1 176 ? -3.768 12.421 -26.768 1.00 53.91 176 THR A O 1
ATOM 1379 N N . LEU A 1 177 ? -1.729 13.176 -27.341 1.00 54.44 177 LEU A N 1
ATOM 1380 C CA . LEU A 1 177 ? -1.882 14.505 -26.737 1.00 54.44 177 LEU A CA 1
ATOM 1381 C C . LEU A 1 177 ? -2.297 15.521 -27.818 1.00 54.44 177 LEU A C 1
ATOM 1383 O O . LEU A 1 177 ? -1.575 15.664 -28.811 1.00 54.44 177 LEU A O 1
ATOM 1387 N N . PRO A 1 178 ? -3.416 16.256 -27.661 1.00 51.62 178 PRO A N 1
ATOM 1388 C CA . PRO A 1 178 ? -3.788 17.311 -28.600 1.00 51.62 178 PRO A CA 1
ATOM 1389 C C . PRO A 1 178 ? -2.668 18.357 -28.702 1.00 51.62 178 PRO A C 1
ATOM 1391 O O . PRO A 1 178 ? -2.360 19.032 -27.723 1.00 51.62 178 PRO A O 1
ATOM 1394 N N . GLY A 1 179 ? -2.057 18.491 -29.884 1.00 54.19 179 GLY A N 1
ATOM 1395 C CA . GLY A 1 179 ? -0.967 19.444 -30.137 1.00 54.19 179 GLY A CA 1
ATOM 1396 C C . GLY A 1 179 ? 0.443 18.843 -30.159 1.00 54.19 179 GLY A C 1
ATOM 1397 O O . GLY A 1 179 ? 1.384 19.570 -30.465 1.00 54.19 179 GLY A O 1
ATOM 1398 N N . LEU A 1 180 ? 0.598 17.538 -29.910 1.00 53.56 180 LEU A N 1
ATOM 1399 C CA . LEU A 1 180 ? 1.881 16.825 -29.962 1.00 53.56 180 LEU A CA 1
ATOM 1400 C C . LEU A 1 180 ? 1.808 15.623 -30.925 1.00 53.56 180 LEU A C 1
ATOM 1402 O O . LEU A 1 180 ? 2.101 14.487 -30.573 1.00 53.56 180 LEU A O 1
ATOM 1406 N N . ASN A 1 181 ? 1.389 15.880 -32.168 1.00 53.47 181 ASN A N 1
ATOM 1407 C CA . ASN A 1 181 ? 1.064 14.859 -33.182 1.00 53.47 181 ASN A CA 1
ATOM 1408 C C . ASN A 1 181 ? 2.261 13.996 -33.649 1.00 53.47 181 ASN A C 1
ATOM 1410 O O . ASN A 1 181 ? 2.095 13.149 -34.521 1.00 53.47 181 ASN A O 1
ATOM 1414 N N . THR A 1 182 ? 3.464 14.251 -33.133 1.00 52.09 182 THR A N 1
ATOM 1415 C CA . THR A 1 182 ? 4.709 13.543 -33.465 1.00 52.09 182 THR A CA 1
ATOM 1416 C C . THR A 1 182 ? 5.216 12.656 -32.330 1.00 52.09 182 THR A C 1
ATOM 1418 O O . THR A 1 182 ? 6.269 12.046 -32.477 1.00 52.09 182 THR A O 1
ATOM 1421 N N . VAL A 1 183 ? 4.507 12.581 -31.199 1.00 50.22 183 VAL A N 1
ATOM 1422 C CA . VAL A 1 183 ? 4.894 11.734 -30.064 1.00 50.22 183 VAL A CA 1
ATOM 1423 C C . VAL A 1 183 ? 3.921 10.567 -29.969 1.00 50.22 183 VAL A C 1
ATOM 1425 O O . VAL A 1 183 ? 2.764 10.739 -29.593 1.00 50.22 183 VAL A O 1
ATOM 1428 N N . ASN A 1 184 ? 4.403 9.377 -30.324 1.00 48.47 184 ASN A N 1
ATOM 1429 C CA . ASN A 1 184 ? 3.685 8.131 -30.092 1.00 48.47 184 ASN A CA 1
ATOM 1430 C C . ASN A 1 184 ? 3.967 7.666 -28.665 1.00 48.47 184 ASN A C 1
ATOM 1432 O O . ASN A 1 184 ? 5.122 7.480 -28.289 1.00 48.47 184 ASN A O 1
ATOM 1436 N N . TYR A 1 185 ? 2.911 7.481 -27.877 1.00 46.31 185 TYR A N 1
ATOM 1437 C CA . TYR A 1 185 ? 3.017 6.861 -26.565 1.00 46.31 185 TYR A CA 1
ATOM 1438 C C . TYR A 1 185 ? 3.051 5.344 -26.751 1.00 46.31 185 TYR A C 1
ATOM 1440 O O . TYR A 1 185 ? 2.044 4.728 -27.104 1.00 46.31 185 TYR A O 1
ATOM 1448 N N . THR A 1 186 ? 4.209 4.736 -26.538 1.00 44.50 186 THR A N 1
ATOM 1449 C CA . THR A 1 186 ? 4.341 3.286 -26.408 1.00 44.50 186 THR A CA 1
ATOM 1450 C C . THR A 1 186 ? 4.425 2.965 -24.923 1.00 44.50 186 THR A C 1
ATOM 1452 O O . THR A 1 186 ? 5.094 3.662 -24.164 1.00 44.50 186 THR A O 1
ATOM 1455 N N . SER A 1 187 ? 3.677 1.956 -24.476 1.00 42.53 187 SER A N 1
ATOM 1456 C CA . SER A 1 187 ? 3.835 1.495 -23.101 1.00 42.53 187 SER A CA 1
ATOM 1457 C C . SER A 1 187 ? 5.176 0.769 -22.945 1.00 42.53 187 SER A C 1
ATOM 1459 O O . SER A 1 187 ? 5.550 -0.011 -23.820 1.00 42.53 187 SER A O 1
ATOM 1461 N N . ASN A 1 188 ? 5.864 0.974 -21.817 1.00 42.91 188 ASN A N 1
ATOM 1462 C CA . ASN A 1 188 ? 7.123 0.301 -21.473 1.00 42.91 188 ASN A CA 1
ATOM 1463 C C . ASN A 1 188 ? 6.929 -1.136 -20.952 1.00 42.91 188 ASN A C 1
ATOM 1465 O O . ASN A 1 188 ? 7.765 -1.629 -20.191 1.00 42.91 188 ASN A O 1
ATOM 1469 N N . PHE A 1 189 ? 5.833 -1.809 -21.309 1.00 38.84 189 PHE A N 1
ATOM 1470 C CA . PHE A 1 189 ? 5.684 -3.237 -21.037 1.00 38.84 189 PHE A CA 1
ATOM 1471 C C . PHE A 1 189 ? 6.666 -3.997 -21.942 1.00 38.84 189 PHE A C 1
ATOM 1473 O O . PHE A 1 189 ? 6.400 -4.188 -23.129 1.00 38.84 189 PHE A O 1
ATOM 1480 N N . ILE A 1 190 ? 7.833 -4.341 -21.388 1.00 37.34 190 ILE A N 1
ATOM 1481 C CA . ILE A 1 190 ? 8.782 -5.304 -21.969 1.00 37.34 190 ILE A CA 1
ATOM 1482 C C . ILE A 1 190 ? 8.303 -6.710 -21.623 1.00 37.34 190 ILE A C 1
ATOM 1484 O O . ILE A 1 190 ? 7.992 -6.927 -20.431 1.00 37.34 190 ILE A O 1
#

Radius of gyration: 28.3 Å; chains: 1; bounding box: 82×69×52 Å

pLDDT: mean 76.43, std 17.79, range [35.25, 98.5]